Protein AF-A0A6M0Q9K0-F1 (afdb_monomer_lite)

Structure (mmCIF, N/CA/C/O backbone):
data_AF-A0A6M0Q9K0-F1
#
_entry.id   AF-A0A6M0Q9K0-F1
#
loop_
_atom_site.group_PDB
_atom_site.id
_atom_site.type_symbol
_atom_site.label_atom_id
_atom_site.label_alt_id
_atom_site.label_comp_id
_atom_site.label_asym_id
_atom_site.label_entity_id
_atom_site.label_seq_id
_atom_site.pdbx_PDB_ins_code
_atom_site.Cartn_x
_atom_site.Cartn_y
_atom_site.Cartn_z
_atom_site.occupancy
_atom_site.B_iso_or_equiv
_atom_site.auth_seq_id
_atom_site.auth_comp_id
_atom_site.auth_asym_id
_atom_site.auth_atom_id
_atom_site.pdbx_PDB_model_num
ATOM 1 N N . MET A 1 1 ? -16.269 16.062 6.325 1.00 72.06 1 MET A N 1
ATOM 2 C CA . MET A 1 1 ? -16.075 14.602 6.522 1.00 72.06 1 MET A CA 1
ATOM 3 C C . MET A 1 1 ? -16.472 13.773 5.300 1.00 72.06 1 MET A C 1
ATOM 5 O O . MET A 1 1 ? -15.623 13.043 4.817 1.00 72.06 1 MET A O 1
ATOM 9 N N . LYS A 1 2 ? -17.688 13.904 4.735 1.00 77.25 2 LYS A N 1
ATOM 10 C CA . LYS A 1 2 ? -18.118 13.098 3.566 1.00 77.25 2 LYS A CA 1
ATOM 11 C C . LYS A 1 2 ? -17.154 13.160 2.369 1.00 77.25 2 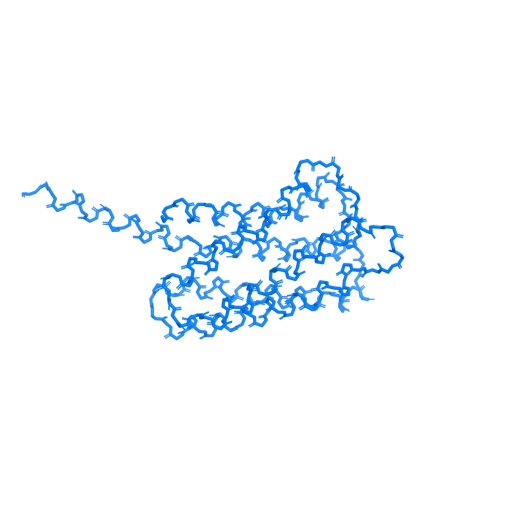LYS A C 1
ATOM 13 O O . LYS A 1 2 ? -16.818 12.122 1.814 1.00 77.25 2 LYS A O 1
ATOM 18 N N . THR A 1 3 ? -16.686 14.358 2.022 1.00 80.75 3 THR A N 1
ATOM 19 C CA . THR A 1 3 ? -15.720 14.585 0.935 1.00 80.75 3 THR A CA 1
ATOM 20 C C . THR A 1 3 ? -14.394 13.866 1.175 1.00 80.75 3 THR A C 1
ATOM 22 O O . THR A 1 3 ? -13.859 13.278 0.248 1.00 80.75 3 THR A O 1
ATOM 25 N N . LEU A 1 4 ? -13.904 13.828 2.420 1.00 78.56 4 LEU A N 1
ATOM 26 C CA . LEU A 1 4 ? -12.648 13.151 2.763 1.00 78.56 4 LEU A CA 1
ATOM 27 C C . LEU A 1 4 ? -12.736 11.636 2.562 1.00 78.56 4 LEU A C 1
ATOM 29 O O . LEU A 1 4 ? -11.783 11.046 2.073 1.00 78.56 4 LEU A O 1
ATOM 33 N N . TYR A 1 5 ? -13.877 11.009 2.869 1.00 81.44 5 TYR A N 1
ATOM 34 C CA . TYR A 1 5 ? -14.048 9.578 2.602 1.00 81.44 5 TYR A CA 1
ATOM 35 C C . TYR A 1 5 ? -14.023 9.259 1.101 1.00 81.44 5 TYR A C 1
ATOM 37 O O . TYR A 1 5 ? -13.417 8.276 0.697 1.00 81.44 5 TYR A O 1
ATOM 45 N N . TRP A 1 6 ? -14.668 10.088 0.272 1.00 83.12 6 TRP A N 1
ATOM 46 C CA . TRP A 1 6 ? -14.667 9.898 -1.183 1.00 83.12 6 TRP A CA 1
ATOM 47 C C . TRP A 1 6 ? -13.300 10.160 -1.801 1.00 83.12 6 TRP A C 1
ATOM 49 O O . TRP A 1 6 ? -12.869 9.389 -2.649 1.00 83.12 6 TRP A O 1
ATOM 59 N N . LEU A 1 7 ? -12.608 11.207 -1.345 1.00 81.31 7 LEU A N 1
ATOM 60 C CA . LEU A 1 7 ? -11.235 11.483 -1.757 1.00 81.31 7 LEU A CA 1
ATOM 61 C C . LEU A 1 7 ? -10.312 10.322 -1.382 1.00 81.31 7 LEU A C 1
ATOM 63 O O . LEU A 1 7 ? -9.558 9.865 -2.227 1.00 81.31 7 LEU A O 1
ATOM 67 N N . SER A 1 8 ? -10.434 9.796 -0.162 1.00 79.56 8 SER A N 1
ATOM 68 C CA . SER A 1 8 ? -9.692 8.623 0.308 1.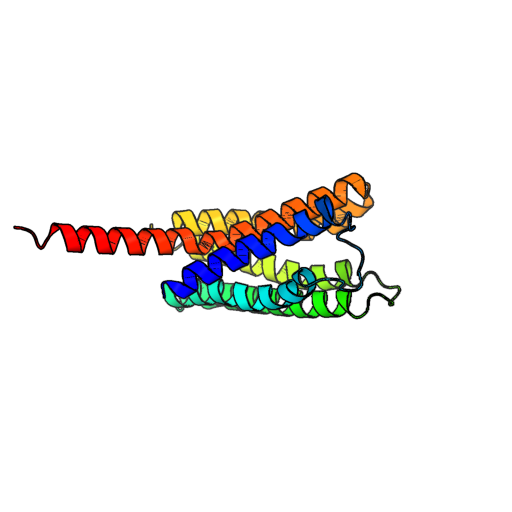00 79.56 8 SER A CA 1
ATOM 69 C C . SER A 1 8 ? -9.955 7.376 -0.544 1.00 79.56 8 SER A C 1
ATOM 71 O O . SER A 1 8 ? -9.008 6.674 -0.896 1.00 79.56 8 SER A O 1
ATOM 73 N N . LEU A 1 9 ? -11.216 7.114 -0.905 1.00 85.19 9 LEU A N 1
ATOM 74 C CA . LEU A 1 9 ? -11.575 5.989 -1.766 1.00 85.19 9 LEU A CA 1
ATOM 75 C C . LEU A 1 9 ? -10.969 6.145 -3.164 1.00 85.19 9 LEU A C 1
ATOM 77 O O . LEU A 1 9 ? -10.241 5.262 -3.606 1.00 85.19 9 LEU A O 1
ATOM 81 N N . LEU A 1 10 ? -11.237 7.277 -3.824 1.00 83.12 10 LEU A N 1
ATOM 82 C CA . LEU A 1 10 ? -10.756 7.564 -5.179 1.00 83.12 10 LEU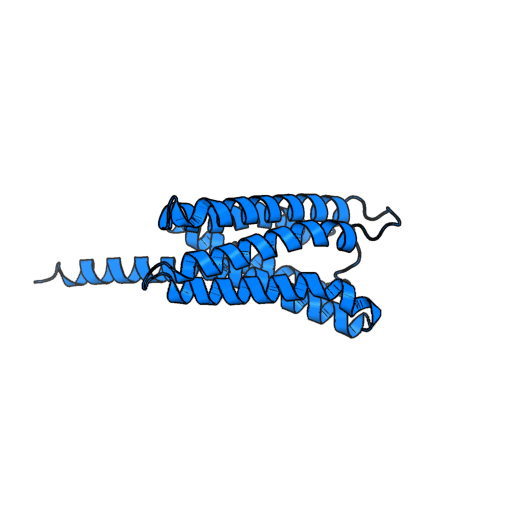 A CA 1
ATOM 83 C C . LEU A 1 10 ? -9.234 7.527 -5.253 1.00 83.12 10 LEU A C 1
ATOM 85 O O . LEU A 1 10 ? -8.673 6.997 -6.205 1.00 83.12 10 LEU A O 1
ATOM 89 N N . ALA A 1 11 ? -8.569 8.048 -4.227 1.00 77.50 11 ALA A N 1
ATOM 90 C CA . ALA A 1 11 ? -7.126 8.013 -4.119 1.00 77.50 11 ALA A CA 1
ATOM 91 C C . ALA A 1 11 ? -6.572 6.595 -4.105 1.00 77.50 11 ALA A C 1
ATOM 93 O O . ALA A 1 11 ? -5.706 6.278 -4.913 1.00 77.50 11 ALA A O 1
ATOM 94 N N . GLY A 1 12 ? -7.093 5.737 -3.223 1.00 78.56 12 GLY A N 1
ATOM 95 C CA . GLY A 1 12 ? -6.627 4.358 -3.128 1.00 78.56 12 GLY A CA 1
ATOM 96 C C . GLY A 1 12 ? -6.919 3.556 -4.394 1.00 78.56 12 GLY A C 1
ATOM 97 O O . GLY A 1 12 ? -6.066 2.796 -4.841 1.00 78.56 12 GLY A O 1
ATOM 98 N N . THR A 1 13 ? -8.082 3.760 -5.023 1.00 82.06 13 THR A N 1
ATOM 99 C CA . THR A 1 13 ? -8.423 3.056 -6.269 1.00 82.06 13 THR A CA 1
ATOM 100 C C . THR A 1 13 ? -7.573 3.520 -7.444 1.00 82.06 13 THR A C 1
ATOM 102 O O . THR A 1 13 ? -7.088 2.688 -8.202 1.00 82.06 13 THR A O 1
ATOM 105 N N . LEU A 1 14 ? -7.369 4.832 -7.597 1.00 80.62 14 LEU A N 1
ATOM 106 C CA . LEU A 1 14 ? -6.558 5.380 -8.684 1.00 80.62 14 LEU A CA 1
ATOM 107 C C . LEU A 1 14 ? -5.086 4.989 -8.509 1.00 80.62 14 LEU A C 1
ATOM 109 O O . LEU A 1 14 ? -4.475 4.512 -9.464 1.00 80.62 14 LEU A O 1
ATOM 113 N N . TRP A 1 15 ? -4.556 5.080 -7.285 1.00 78.38 15 TRP A N 1
ATOM 114 C CA . TRP A 1 15 ? -3.195 4.641 -6.982 1.00 78.38 15 TRP A CA 1
ATOM 115 C C . TRP A 1 15 ? -3.022 3.137 -7.216 1.00 78.38 15 TRP A C 1
ATOM 117 O O . TRP A 1 15 ? -2.099 2.724 -7.908 1.00 78.38 15 TRP A O 1
ATOM 127 N N . GLY A 1 16 ? -3.961 2.313 -6.738 1.00 79.19 16 GLY A N 1
ATOM 128 C CA . GLY A 1 16 ? -3.938 0.869 -6.975 1.00 79.19 16 GLY A CA 1
ATOM 129 C C . GLY A 1 16 ? -4.082 0.495 -8.455 1.00 79.19 16 GLY A C 1
ATOM 130 O O . GLY A 1 16 ? -3.561 -0.529 -8.882 1.00 79.19 16 GLY A O 1
ATOM 131 N N . SER A 1 17 ? -4.754 1.310 -9.267 1.00 82.75 17 SER A N 1
ATOM 132 C CA . SER A 1 17 ? -4.925 1.036 -10.700 1.00 82.75 17 SER A CA 1
ATOM 133 C C . SER A 1 17 ? -3.712 1.398 -11.564 1.00 82.75 17 SER A C 1
ATOM 135 O O . SER A 1 17 ? -3.575 0.853 -12.658 1.00 82.75 17 SER A O 1
ATOM 137 N N . LYS A 1 18 ? -2.823 2.280 -11.092 1.00 78.69 18 LYS A N 1
ATOM 138 C CA . LYS A 1 18 ? -1.682 2.776 -11.877 1.00 78.69 18 LYS A CA 1
ATOM 139 C C . LYS A 1 18 ? -0.680 1.672 -12.256 1.00 78.69 18 LYS A C 1
ATOM 141 O O . LYS A 1 18 ? -0.429 1.545 -13.452 1.00 78.69 18 LYS A O 1
ATOM 146 N N . PRO A 1 19 ? -0.239 0.782 -11.343 1.00 78.44 19 PRO A N 1
ATOM 147 C CA . PRO A 1 19 ? 0.639 -0.333 -11.706 1.00 78.44 19 PRO A CA 1
ATOM 148 C C . PRO A 1 19 ? 0.052 -1.245 -12.795 1.00 78.44 19 PRO A C 1
ATOM 150 O O . PRO A 1 19 ? 0.766 -1.695 -13.687 1.00 78.44 19 PRO A O 1
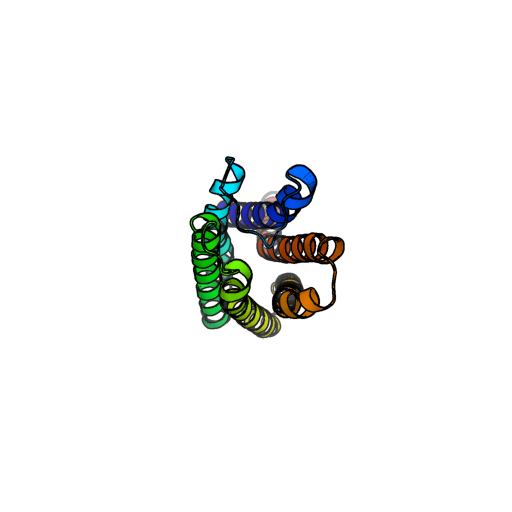ATOM 153 N N . LEU A 1 20 ? -1.266 -1.486 -12.765 1.00 82.19 20 LEU A N 1
ATOM 154 C CA . LEU A 1 20 ? -1.951 -2.247 -13.815 1.00 82.19 20 LEU A CA 1
ATOM 155 C C . LEU A 1 20 ? -2.006 -1.486 -15.137 1.00 82.19 20 LEU A C 1
ATOM 157 O O . LEU A 1 20 ? -1.859 -2.099 -16.188 1.00 82.19 20 LEU A O 1
ATOM 161 N N . TYR A 1 21 ? -2.230 -0.174 -15.102 1.00 81.81 21 TYR A N 1
ATOM 162 C CA . TYR A 1 21 ? -2.241 0.661 -16.299 1.00 81.81 21 TYR A CA 1
ATOM 163 C C . TYR A 1 21 ? -0.858 0.719 -16.961 1.00 81.81 21 TYR A C 1
ATOM 165 O O . TYR A 1 21 ? -0.751 0.511 -18.171 1.00 81.81 21 TYR A O 1
ATOM 173 N N . ASP A 1 22 ? 0.201 0.935 -16.179 1.00 76.00 22 ASP A N 1
ATOM 174 C CA . ASP A 1 22 ? 1.575 0.948 -16.686 1.00 76.00 22 ASP A CA 1
ATOM 175 C C . ASP A 1 22 ? 1.945 -0.382 -17.332 1.00 76.00 22 ASP A C 1
ATOM 177 O O . ASP A 1 22 ? 2.483 -0.405 -18.439 1.00 76.00 22 ASP A O 1
ATOM 181 N N . TRP A 1 23 ? 1.594 -1.489 -16.681 1.00 81.62 23 TRP A N 1
ATOM 182 C CA . TRP A 1 23 ? 1.884 -2.816 -17.198 1.00 81.62 23 TRP A CA 1
ATOM 183 C C . TRP A 1 23 ? 1.026 -3.182 -18.420 1.00 81.62 23 TRP A C 1
ATOM 185 O O . TRP A 1 23 ? 1.564 -3.531 -19.469 1.00 81.62 23 TRP A O 1
ATOM 195 N N . LEU A 1 24 ? -0.306 -3.107 -18.322 1.00 86.12 24 LEU A N 1
ATOM 196 C CA . LEU A 1 24 ? -1.213 -3.618 -19.360 1.00 86.12 24 LEU A CA 1
ATOM 197 C C . LEU A 1 24 ? -1.336 -2.687 -20.567 1.00 86.12 24 LEU A C 1
ATOM 199 O O . LEU A 1 24 ? -1.463 -3.164 -21.695 1.00 86.12 24 LEU A O 1
ATOM 203 N N . ILE A 1 25 ? -1.346 -1.372 -20.337 1.00 84.62 25 ILE A N 1
ATOM 204 C CA . ILE A 1 25 ? -1.612 -0.379 -21.386 1.00 84.62 25 ILE A CA 1
ATOM 205 C C . ILE A 1 25 ? -0.309 0.191 -21.929 1.00 84.62 25 ILE A C 1
ATOM 207 O O . ILE A 1 25 ? -0.120 0.228 -23.144 1.00 84.62 25 ILE A O 1
ATOM 211 N N . LEU A 1 26 ? 0.599 0.610 -21.045 1.00 79.75 26 LEU A N 1
ATOM 212 C CA . LEU A 1 26 ? 1.863 1.223 -21.459 1.00 79.75 26 LEU A CA 1
ATOM 213 C C . LEU A 1 26 ? 2.988 0.208 -21.694 1.00 79.75 26 LEU A C 1
ATOM 215 O O . LEU A 1 26 ? 4.028 0.594 -22.223 1.00 79.75 26 LEU A O 1
ATOM 219 N N . LYS A 1 27 ? 2.778 -1.073 -21.349 1.00 80.56 27 LYS A N 1
ATOM 220 C CA . LYS A 1 27 ? 3.778 -2.153 -21.452 1.00 80.56 27 LYS A CA 1
ATOM 221 C C . LYS A 1 27 ? 5.099 -1.805 -20.756 1.00 80.56 27 LYS A C 1
ATOM 223 O O . LYS A 1 27 ? 6.166 -2.206 -21.214 1.00 80.56 27 LYS A O 1
ATOM 228 N N . ARG A 1 28 ? 5.021 -1.029 -19.673 1.00 73.75 28 ARG A N 1
ATOM 229 C CA . ARG A 1 28 ? 6.174 -0.630 -18.866 1.00 73.75 28 ARG A CA 1
ATOM 230 C C . ARG A 1 28 ? 6.539 -1.746 -17.898 1.00 73.75 28 ARG A C 1
ATOM 232 O O . ARG A 1 28 ? 5.672 -2.403 -17.319 1.00 73.75 28 ARG A O 1
ATOM 239 N N . GLU A 1 29 ? 7.835 -1.913 -17.706 1.00 68.50 29 GLU A N 1
ATOM 240 C CA . GLU A 1 29 ? 8.386 -2.729 -16.635 1.00 68.50 29 GLU A CA 1
ATOM 241 C C . GLU A 1 29 ? 8.381 -1.908 -15.340 1.00 68.50 29 GLU A C 1
ATOM 243 O O . GLU A 1 29 ? 8.792 -0.750 -15.326 1.00 68.50 29 GLU A O 1
ATOM 248 N N . ILE A 1 30 ? 7.869 -2.483 -14.249 1.00 61.97 30 ILE A N 1
ATOM 249 C CA . ILE A 1 30 ? 7.595 -1.738 -13.000 1.00 61.97 30 ILE A CA 1
ATOM 250 C C . ILE A 1 30 ? 8.879 -1.440 -12.206 1.00 61.97 30 ILE A C 1
ATOM 252 O O . ILE A 1 30 ? 8.875 -0.621 -11.294 1.00 61.97 30 ILE A O 1
ATOM 256 N N . HIS A 1 31 ? 9.986 -2.093 -12.551 1.00 56.69 31 HIS A N 1
ATOM 257 C CA . HIS A 1 31 ? 11.257 -1.996 -11.840 1.00 56.69 31 HIS A CA 1
ATOM 258 C C . HIS A 1 31 ? 12.282 -1.070 -12.523 1.00 56.69 31 HIS A C 1
ATOM 260 O O . HIS A 1 31 ? 13.423 -0.979 -12.065 1.00 56.69 31 HIS A O 1
ATOM 266 N N . ILE A 1 32 ? 11.900 -0.398 -13.616 1.00 60.88 32 ILE A N 1
ATOM 267 C CA . ILE A 1 32 ? 12.780 0.497 -14.373 1.00 60.88 32 ILE A CA 1
ATOM 268 C C . ILE A 1 32 ? 12.252 1.926 -14.277 1.00 60.88 32 ILE A C 1
ATOM 270 O O . ILE A 1 32 ? 11.114 2.213 -14.654 1.00 60.88 32 ILE A O 1
ATOM 274 N N . GLY A 1 33 ? 13.108 2.839 -13.813 1.00 59.47 33 GLY A N 1
ATOM 275 C CA . GLY A 1 33 ? 12.819 4.269 -13.829 1.00 59.47 33 GLY A CA 1
ATOM 276 C C . GLY A 1 33 ? 12.547 4.743 -15.257 1.00 59.47 33 GLY A C 1
ATOM 277 O O . GLY A 1 33 ? 13.326 4.483 -16.174 1.00 59.47 33 GLY A O 1
ATOM 278 N N . TYR A 1 34 ? 11.439 5.449 -15.456 1.00 62.66 34 TYR A N 1
ATOM 279 C CA . TYR A 1 34 ? 11.022 5.930 -16.768 1.00 62.66 34 TYR A CA 1
ATOM 280 C C . TYR A 1 34 ? 10.816 7.443 -16.749 1.00 62.66 34 TYR A C 1
ATOM 282 O O . TYR A 1 34 ? 10.503 8.040 -15.721 1.00 62.66 34 TYR A O 1
ATOM 290 N N . GLN A 1 35 ? 10.981 8.078 -17.909 1.00 64.25 35 GLN A N 1
ATOM 291 C CA . GLN A 1 35 ? 10.713 9.504 -18.033 1.00 64.25 35 GLN A CA 1
ATOM 292 C C . GLN A 1 35 ? 9.192 9.729 -18.092 1.00 64.25 35 GLN A C 1
ATOM 294 O O . GLN A 1 35 ? 8.532 9.135 -18.952 1.00 64.25 35 GLN A O 1
ATOM 299 N N . PRO A 1 36 ? 8.615 10.554 -17.199 1.00 67.25 36 PRO A N 1
ATOM 300 C CA . PRO A 1 36 ? 7.175 10.768 -17.153 1.00 67.25 36 PRO A CA 1
ATOM 301 C C . PRO A 1 36 ? 6.709 11.372 -18.479 1.00 67.25 36 PRO A C 1
ATOM 303 O O . PRO A 1 36 ? 7.272 12.357 -18.956 1.00 67.25 36 PRO A O 1
ATOM 306 N N . SER A 1 37 ? 5.702 10.757 -19.097 1.00 64.50 37 SER A N 1
ATOM 307 C CA . SER A 1 37 ? 5.296 11.066 -20.475 1.00 64.50 37 SER A CA 1
ATOM 308 C C . SER A 1 37 ? 3.820 11.438 -20.604 1.00 64.50 37 SER A C 1
ATOM 310 O O . SER A 1 37 ? 3.352 11.714 -21.707 1.00 64.50 37 SER A O 1
ATOM 312 N N . GLY A 1 38 ? 3.064 11.444 -19.501 1.00 67.88 38 GLY A N 1
ATOM 313 C CA . GLY A 1 38 ? 1.640 11.761 -19.528 1.00 67.88 38 GLY A CA 1
ATOM 314 C C . GLY A 1 38 ? 1.067 12.259 -18.205 1.00 67.88 38 GLY A C 1
ATOM 315 O O . GLY A 1 38 ? 1.672 12.154 -17.142 1.00 67.88 38 GLY A O 1
ATOM 316 N N . PHE A 1 39 ? -0.164 12.771 -18.275 1.00 67.06 39 PHE A N 1
ATOM 317 C CA . PHE A 1 39 ? -0.917 13.302 -17.132 1.00 67.06 39 PHE A CA 1
ATOM 318 C C . PHE A 1 39 ? -1.001 12.323 -15.946 1.00 67.06 39 PHE A C 1
ATOM 320 O O . PHE A 1 39 ? -0.865 12.735 -14.796 1.00 67.06 39 PHE A O 1
ATOM 327 N N . PHE A 1 40 ? -1.154 11.022 -16.217 1.00 64.69 40 PHE A N 1
ATOM 328 C CA . PHE A 1 40 ? -1.221 9.981 -15.184 1.00 64.69 40 PHE A CA 1
ATOM 329 C C . PHE A 1 40 ? 0.083 9.795 -14.398 1.00 64.69 40 PHE A C 1
ATOM 331 O O . PHE A 1 40 ? 0.015 9.423 -13.230 1.00 64.69 40 PHE A O 1
ATOM 338 N N . ASP A 1 41 ? 1.238 10.109 -14.989 1.00 65.00 41 ASP A N 1
ATOM 339 C CA . ASP A 1 41 ? 2.527 10.073 -14.287 1.00 65.00 41 ASP A CA 1
ATOM 340 C C . ASP A 1 41 ? 2.645 11.247 -13.296 1.00 65.00 41 ASP A C 1
ATOM 342 O O . ASP A 1 41 ? 3.264 11.125 -12.247 1.00 65.00 41 ASP A O 1
ATOM 346 N N . HIS A 1 42 ? 1.984 12.380 -13.569 1.00 63.34 42 HIS A N 1
ATOM 347 C CA . HIS A 1 42 ? 1.959 13.529 -12.655 1.00 63.34 42 HIS A CA 1
ATOM 348 C C . HIS A 1 42 ? 0.945 13.382 -11.518 1.00 63.34 42 HIS A C 1
ATOM 350 O O . HIS A 1 42 ? 1.191 13.840 -10.401 1.00 63.34 42 HIS A O 1
ATOM 356 N N . ILE A 1 43 ? -0.187 12.721 -11.780 1.00 60.69 43 ILE A N 1
ATOM 357 C CA . ILE A 1 43 ? -1.155 12.360 -10.733 1.00 60.69 43 ILE A CA 1
ATOM 358 C C . ILE A 1 43 ? -0.506 11.420 -9.710 1.00 60.69 43 ILE A C 1
ATOM 360 O O . ILE A 1 43 ? -0.884 11.441 -8.537 1.00 60.69 43 ILE A O 1
ATOM 364 N N . GLU A 1 44 ? 0.511 10.658 -10.121 1.00 61.44 44 GLU A N 1
ATOM 365 C CA . GLU A 1 44 ? 1.193 9.706 -9.254 1.00 61.44 44 GLU A CA 1
ATOM 366 C C . GLU A 1 44 ? 1.814 10.352 -8.003 1.00 61.44 44 GLU A C 1
ATOM 368 O O . GLU A 1 44 ? 1.762 9.794 -6.907 1.00 61.44 44 GLU A O 1
ATOM 373 N N . PHE A 1 45 ? 2.254 11.607 -8.128 1.00 61.19 45 PHE A N 1
ATOM 374 C CA . PHE A 1 45 ? 2.806 12.412 -7.032 1.00 61.19 45 PHE A CA 1
ATOM 375 C C . PHE A 1 45 ? 1.755 12.968 -6.067 1.00 61.19 45 PHE A C 1
ATOM 377 O O . PHE A 1 45 ? 2.081 13.350 -4.943 1.00 61.19 45 PHE A O 1
ATOM 384 N N . ILE A 1 46 ? 0.487 13.019 -6.478 1.00 64.00 46 ILE A N 1
ATOM 385 C CA . ILE A 1 46 ? -0.622 13.473 -5.629 1.00 64.00 46 ILE A CA 1
ATOM 386 C C . ILE A 1 46 ? -1.079 12.331 -4.705 1.00 64.00 46 ILE A C 1
ATOM 388 O O . ILE A 1 46 ? -1.627 12.580 -3.627 1.00 64.00 46 ILE A O 1
ATOM 392 N N . PHE A 1 47 ? -0.820 11.070 -5.068 1.00 65.56 47 PHE A N 1
ATOM 393 C CA . PHE A 1 47 ? -1.305 9.913 -4.312 1.00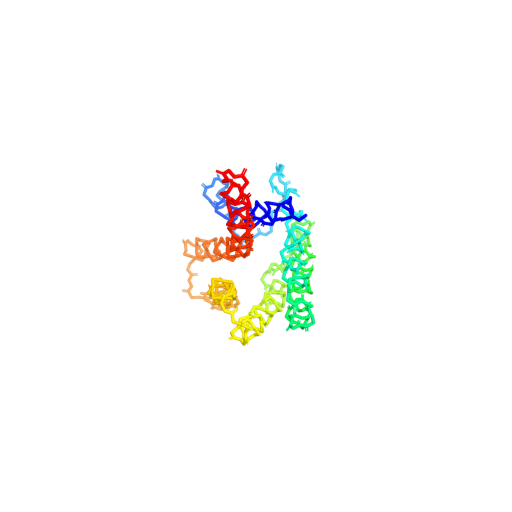 65.56 47 PHE A CA 1
ATOM 394 C C . PHE A 1 47 ? -0.835 9.832 -2.865 1.00 65.56 47 PHE A C 1
ATOM 396 O O . PHE A 1 47 ? -1.683 9.565 -2.016 1.00 65.56 47 PHE A O 1
ATOM 403 N N . PRO A 1 48 ? 0.426 10.118 -2.512 1.00 64.00 48 PRO A N 1
ATOM 404 C CA . PRO A 1 48 ? 0.835 10.101 -1.115 1.00 64.00 48 PRO A CA 1
ATOM 405 C C . PRO A 1 48 ? 0.091 11.131 -0.269 1.00 64.00 48 PRO A C 1
ATOM 407 O O . PRO A 1 48 ? -0.355 10.816 0.833 1.00 64.00 48 PRO A O 1
ATOM 410 N N . VAL A 1 49 ? -0.137 12.329 -0.819 1.00 65.31 49 VAL A N 1
ATOM 411 C CA . VAL A 1 49 ? -0.939 13.385 -0.183 1.00 65.31 49 VAL A CA 1
ATOM 412 C C . VAL A 1 49 ? -2.376 12.913 0.019 1.00 65.31 49 VAL A C 1
ATOM 414 O O . VAL A 1 49 ? -2.979 13.151 1.067 1.00 65.31 49 VAL A O 1
ATOM 417 N N . LEU A 1 50 ? -2.926 12.183 -0.947 1.00 69.38 50 LEU A N 1
ATOM 418 C CA . LEU A 1 50 ? -4.257 11.617 -0.810 1.00 69.38 50 LEU A CA 1
ATOM 419 C C . LEU A 1 50 ? -4.303 10.434 0.169 1.00 69.38 50 LEU A C 1
ATOM 421 O O . LEU A 1 50 ? -5.294 10.278 0.883 1.00 69.38 50 LEU A O 1
ATOM 425 N N . CYS A 1 51 ? -3.236 9.647 0.289 1.00 75.62 51 CYS A N 1
ATOM 426 C CA . CYS A 1 51 ? -3.113 8.599 1.295 1.00 75.62 51 CYS A CA 1
ATOM 427 C C . CYS A 1 51 ? -3.062 9.181 2.725 1.00 75.62 51 CYS A C 1
ATOM 429 O O . CYS A 1 51 ? -3.624 8.604 3.661 1.00 75.62 51 CYS A O 1
ATOM 431 N N . LEU A 1 52 ? -2.525 10.391 2.916 1.00 81.75 52 LEU A N 1
ATOM 432 C CA . LEU A 1 52 ? -2.614 11.084 4.211 1.00 81.75 52 LEU A CA 1
ATOM 433 C C . LEU A 1 52 ? -4.064 11.332 4.652 1.00 81.75 52 LEU A C 1
ATOM 435 O O . LEU A 1 52 ? -4.342 11.340 5.851 1.00 81.75 52 LEU A O 1
ATOM 439 N N . SER A 1 53 ? -5.014 11.469 3.718 1.00 79.50 53 SER A N 1
ATOM 440 C CA . SER A 1 53 ? -6.432 11.644 4.064 1.00 79.50 53 SER A CA 1
ATOM 441 C C . SER A 1 53 ? -7.024 10.419 4.775 1.00 79.50 53 SER A C 1
ATOM 443 O O . SER A 1 53 ? -7.831 10.576 5.693 1.00 79.50 53 SER A O 1
ATOM 445 N N . VAL A 1 54 ? -6.578 9.207 4.420 1.00 82.44 54 VAL A N 1
ATOM 446 C CA . VAL A 1 54 ? -6.991 7.941 5.055 1.00 82.44 54 VAL A CA 1
ATOM 447 C C . VAL A 1 54 ? -6.424 7.858 6.469 1.00 82.44 54 VAL A C 1
ATOM 449 O O . VAL A 1 54 ? -7.130 7.509 7.415 1.00 82.44 54 VAL A O 1
ATOM 452 N N . LEU A 1 55 ? -5.155 8.234 6.635 1.00 87.50 55 LEU A N 1
ATOM 453 C CA . LEU A 1 55 ? -4.501 8.256 7.942 1.00 87.50 55 LEU A CA 1
ATOM 454 C C . LEU A 1 55 ? -5.127 9.303 8.867 1.00 87.50 55 LEU A C 1
ATOM 456 O O . LEU A 1 55 ? -5.394 9.018 10.034 1.00 87.50 55 LEU A O 1
ATOM 460 N N . TYR A 1 56 ? -5.449 10.483 8.334 1.00 86.06 56 TYR A N 1
ATOM 461 C CA . TYR A 1 56 ? -6.205 11.509 9.048 1.00 86.06 56 TYR A CA 1
ATOM 462 C C . TYR A 1 56 ? -7.590 11.001 9.470 1.00 86.06 56 TYR A C 1
ATOM 464 O O . TYR A 1 56 ? -8.051 11.268 10.583 1.00 86.06 56 TYR A O 1
ATOM 472 N N . LEU A 1 57 ? -8.256 10.225 8.615 1.00 84.62 57 LEU A N 1
ATOM 473 C CA . LEU A 1 57 ? -9.543 9.612 8.923 1.00 84.62 57 LEU A CA 1
ATOM 474 C C . LEU A 1 57 ? -9.460 8.650 10.112 1.00 84.62 57 LEU A C 1
ATOM 476 O O . LEU A 1 57 ? -10.267 8.716 11.043 1.00 84.62 57 LEU A O 1
ATOM 480 N N . LEU A 1 58 ? -8.467 7.762 10.084 1.00 84.81 58 LEU A N 1
ATOM 481 C CA . LEU A 1 58 ? -8.209 6.806 11.154 1.00 84.81 58 LEU A CA 1
ATOM 482 C C . LEU A 1 58 ? -7.850 7.535 12.451 1.00 84.81 58 LEU A C 1
ATOM 484 O O . LEU A 1 58 ? -8.404 7.221 13.505 1.00 84.81 58 LEU A O 1
ATOM 488 N N . GLY A 1 59 ? -6.993 8.553 12.365 1.00 85.81 59 GLY A N 1
ATOM 489 C CA . GLY A 1 59 ? -6.549 9.347 13.510 1.00 85.81 59 GLY A CA 1
ATOM 490 C C . GLY A 1 59 ? -7.662 10.179 14.131 1.00 85.81 59 GLY A C 1
ATOM 491 O O . GLY A 1 59 ? -7.791 10.223 15.348 1.00 85.81 59 GLY A O 1
ATOM 492 N N . SER A 1 60 ? -8.527 10.789 13.324 1.00 85.12 60 SER A N 1
ATOM 493 C CA . SER A 1 60 ? -9.687 11.531 13.834 1.00 85.12 60 SER A CA 1
ATOM 494 C C . SER A 1 60 ? -10.733 10.608 14.465 1.00 85.12 60 SER A C 1
ATOM 496 O O . SER A 1 60 ? -11.348 10.976 15.467 1.00 85.12 60 SER A O 1
ATOM 498 N N . THR A 1 61 ? -10.903 9.393 13.932 1.00 82.94 61 THR A N 1
ATOM 499 C CA . THR A 1 61 ? -11.916 8.446 14.422 1.00 82.94 61 THR A CA 1
ATOM 500 C C . THR A 1 61 ? -11.483 7.721 15.696 1.00 82.94 61 THR A C 1
ATOM 502 O O . THR A 1 61 ? -12.262 7.629 16.643 1.00 82.94 61 THR A O 1
ATOM 505 N N . PHE A 1 62 ? -10.245 7.229 15.745 1.00 82.31 62 PHE A N 1
ATOM 506 C CA . PHE A 1 62 ? -9.729 6.431 16.865 1.00 82.31 62 PHE A CA 1
ATOM 507 C C . PHE A 1 62 ? -8.782 7.219 17.787 1.00 82.31 62 PHE A C 1
ATOM 509 O O . PHE A 1 62 ? -8.276 6.694 18.782 1.00 82.31 62 PHE A O 1
ATOM 516 N N . LYS A 1 63 ? -8.587 8.516 17.510 1.00 80.62 63 LYS A N 1
ATOM 517 C CA . LYS A 1 63 ? -7.815 9.462 18.329 1.00 80.62 63 LYS A CA 1
ATOM 518 C C . LYS A 1 63 ? -6.437 8.885 18.689 1.00 80.62 63 LYS A C 1
ATOM 520 O O . LYS A 1 63 ? -5.738 8.333 17.843 1.00 80.62 63 LYS A O 1
ATOM 525 N N . LYS A 1 64 ? -6.055 8.985 19.967 1.00 82.12 64 LYS A N 1
ATOM 526 C CA . LYS A 1 64 ? -4.742 8.583 20.488 1.00 82.12 64 LYS A CA 1
ATOM 527 C C . LYS A 1 64 ? -4.453 7.078 20.387 1.00 82.12 64 LYS A C 1
ATOM 529 O O . LYS A 1 64 ? -3.318 6.675 20.605 1.00 82.12 64 LYS A O 1
ATOM 534 N N . GLN A 1 65 ? -5.450 6.247 20.076 1.00 86.19 65 GLN A N 1
ATOM 535 C CA . GLN A 1 65 ? -5.293 4.788 20.046 1.00 86.19 65 GLN A CA 1
ATOM 536 C C . GLN A 1 65 ? -4.465 4.314 18.847 1.00 86.19 65 GLN A C 1
ATOM 538 O O . GLN A 1 65 ? -3.820 3.274 18.943 1.00 86.19 65 GLN A O 1
ATOM 543 N N . LEU A 1 66 ? -4.463 5.079 17.745 1.00 87.94 66 LEU A N 1
ATOM 544 C CA . LEU A 1 66 ? -3.767 4.725 16.503 1.00 87.94 66 LEU A CA 1
ATOM 545 C C . LEU A 1 66 ? -2.546 5.601 16.192 1.00 87.94 66 LEU A C 1
ATOM 547 O O . LEU A 1 66 ? -1.951 5.445 15.127 1.00 87.94 66 LEU A O 1
ATOM 551 N N . THR A 1 67 ? -2.155 6.513 17.094 1.00 88.94 67 THR A N 1
ATOM 552 C CA . THR A 1 67 ? -1.112 7.522 16.822 1.00 88.94 67 THR A CA 1
ATOM 553 C C . THR A 1 67 ? 0.179 6.893 16.316 1.00 88.94 67 THR A C 1
ATOM 555 O O . THR A 1 67 ? 0.688 7.308 15.286 1.00 88.94 67 THR A O 1
ATOM 558 N N . PHE A 1 68 ? 0.675 5.856 16.995 1.00 90.56 68 PHE A N 1
ATOM 559 C CA . PHE A 1 68 ? 1.934 5.208 16.628 1.00 90.56 68 PHE A CA 1
ATOM 560 C C . PHE A 1 68 ? 1.899 4.618 15.210 1.00 90.56 68 PHE A C 1
ATOM 562 O O . PHE A 1 68 ? 2.772 4.916 14.397 1.00 90.56 68 PHE A O 1
ATOM 569 N N . SER A 1 69 ? 0.854 3.852 14.880 1.00 91.12 69 SER A N 1
ATOM 570 C CA . SER A 1 69 ? 0.703 3.256 13.547 1.00 91.12 69 SER A CA 1
ATOM 571 C C . SER A 1 69 ? 0.565 4.323 12.469 1.00 91.12 69 SER A C 1
ATOM 573 O O . SER A 1 69 ? 1.196 4.230 11.423 1.00 91.12 69 SER A O 1
ATOM 575 N N . ILE A 1 70 ? -0.218 5.370 12.739 1.00 91.94 70 ILE A N 1
ATOM 576 C CA . ILE A 1 70 ? -0.412 6.487 11.813 1.00 91.94 70 ILE A CA 1
ATOM 577 C C . ILE A 1 70 ? 0.898 7.234 11.570 1.00 91.94 70 ILE A C 1
ATOM 579 O O . ILE A 1 70 ? 1.195 7.554 10.422 1.00 91.94 70 ILE A O 1
ATOM 583 N N . THR A 1 71 ? 1.695 7.488 12.609 1.00 92.50 71 THR A N 1
ATOM 584 C CA . THR A 1 71 ? 2.997 8.153 12.475 1.00 92.50 71 THR A CA 1
ATOM 585 C C . THR A 1 71 ? 3.939 7.334 11.599 1.00 92.50 71 THR A C 1
ATOM 587 O O . THR A 1 71 ? 4.505 7.877 10.655 1.00 92.50 71 THR A O 1
ATOM 590 N N . ILE A 1 72 ? 4.057 6.028 11.852 1.00 92.25 72 ILE A N 1
ATOM 591 C CA . ILE A 1 72 ? 4.915 5.143 11.053 1.00 92.25 72 ILE A CA 1
ATOM 592 C C . ILE A 1 72 ? 4.437 5.069 9.600 1.00 92.25 72 ILE A C 1
ATOM 594 O O . ILE A 1 72 ? 5.247 5.216 8.688 1.00 92.25 72 ILE A O 1
ATOM 598 N N . LEU A 1 73 ? 3.131 4.899 9.371 1.00 90.69 73 LEU A N 1
ATOM 599 C CA . LEU A 1 73 ? 2.555 4.886 8.022 1.00 90.69 73 LEU A CA 1
ATOM 600 C C . LEU A 1 73 ? 2.775 6.215 7.294 1.00 90.69 73 LEU A C 1
ATOM 602 O O . LEU A 1 73 ? 3.076 6.212 6.107 1.00 90.69 73 LEU A O 1
ATOM 606 N N . THR A 1 74 ? 2.670 7.341 8.001 1.00 90.31 74 THR A N 1
ATOM 607 C CA . THR A 1 74 ? 2.934 8.674 7.440 1.00 90.31 74 THR A CA 1
ATOM 608 C C . THR A 1 74 ? 4.388 8.797 7.000 1.00 90.31 74 THR A C 1
ATOM 610 O O . THR A 1 74 ? 4.647 9.199 5.871 1.00 90.31 74 THR A O 1
ATOM 613 N N . ILE A 1 75 ? 5.337 8.406 7.857 1.00 89.88 75 ILE A N 1
ATOM 614 C CA . ILE A 1 75 ? 6.768 8.412 7.524 1.00 89.88 75 ILE A CA 1
ATOM 615 C C . ILE A 1 75 ? 7.034 7.499 6.323 1.00 89.88 75 ILE A C 1
ATOM 617 O O . ILE A 1 75 ? 7.681 7.925 5.371 1.00 89.88 75 ILE A O 1
ATOM 621 N N . GLY A 1 76 ? 6.485 6.281 6.331 1.00 88.25 76 GLY A N 1
ATOM 622 C CA . GLY A 1 76 ? 6.619 5.330 5.228 1.00 88.25 76 GLY A CA 1
ATOM 623 C C . GLY A 1 76 ? 6.099 5.884 3.902 1.00 88.25 76 GLY A C 1
ATOM 624 O O . GLY A 1 76 ? 6.811 5.820 2.906 1.00 88.25 76 GLY A O 1
ATOM 625 N N . LEU A 1 77 ? 4.907 6.492 3.893 1.00 84.81 77 LEU A N 1
ATOM 626 C CA . LEU A 1 77 ? 4.331 7.122 2.700 1.00 84.81 77 LEU A CA 1
ATOM 627 C C . LEU A 1 77 ? 5.188 8.284 2.195 1.00 84.81 77 LEU A C 1
ATOM 629 O O . LEU A 1 77 ? 5.451 8.362 0.998 1.00 84.81 77 LEU A O 1
ATOM 633 N N . LEU A 1 78 ? 5.643 9.173 3.083 1.00 84.88 78 LEU A N 1
ATOM 634 C CA . LEU A 1 78 ? 6.490 10.308 2.700 1.00 84.88 78 LEU A CA 1
ATOM 635 C C . LEU A 1 78 ? 7.815 9.836 2.097 1.00 84.88 78 LEU A C 1
ATOM 637 O O . LEU A 1 78 ? 8.204 10.321 1.038 1.00 84.88 78 LEU A O 1
ATOM 641 N N . LEU A 1 79 ? 8.470 8.855 2.722 1.00 83.75 79 LEU A N 1
ATOM 642 C CA . LEU A 1 79 ? 9.690 8.254 2.186 1.00 83.75 79 LEU A CA 1
ATOM 643 C C . LEU A 1 79 ? 9.440 7.603 0.825 1.00 83.75 79 LEU A C 1
ATOM 645 O O . LEU A 1 79 ? 10.195 7.852 -0.107 1.00 83.75 79 LEU A O 1
ATOM 649 N N . ASN A 1 80 ? 8.355 6.838 0.686 1.00 79.31 80 ASN A N 1
ATOM 650 C CA . ASN A 1 80 ? 7.992 6.195 -0.576 1.00 79.31 80 ASN A CA 1
ATOM 651 C C . ASN A 1 80 ? 7.781 7.238 -1.689 1.00 79.31 80 ASN A C 1
ATOM 653 O O . ASN A 1 80 ? 8.312 7.083 -2.781 1.00 79.31 80 ASN A O 1
ATOM 657 N N . SER A 1 81 ? 7.123 8.357 -1.370 1.00 76.69 81 SER A N 1
ATOM 658 C CA . SER A 1 81 ? 6.924 9.490 -2.290 1.00 76.69 81 SER A CA 1
ATOM 659 C C . SER A 1 81 ? 8.238 10.093 -2.767 1.00 76.69 81 SER A C 1
ATOM 661 O O . SER A 1 81 ? 8.422 10.338 -3.956 1.00 76.69 81 SER A O 1
ATOM 663 N N . ILE A 1 82 ? 9.138 10.370 -1.819 1.00 77.94 82 ILE A N 1
ATOM 664 C CA . ILE A 1 82 ? 10.429 11.003 -2.087 1.00 77.94 82 ILE A CA 1
ATOM 665 C C . ILE A 1 82 ? 11.277 10.074 -2.952 1.00 77.94 82 ILE A C 1
ATOM 667 O O . ILE A 1 82 ? 11.861 10.518 -3.935 1.00 77.94 82 ILE A O 1
ATOM 671 N N . PHE A 1 83 ? 11.318 8.786 -2.619 1.00 76.31 83 PHE A N 1
ATOM 672 C CA . PHE A 1 83 ? 12.104 7.811 -3.365 1.00 76.31 83 PHE A CA 1
ATOM 673 C C . PHE A 1 83 ? 11.547 7.555 -4.760 1.00 76.31 83 PHE A C 1
ATOM 675 O O . PHE A 1 83 ? 12.323 7.549 -5.709 1.00 76.31 83 PHE A O 1
ATOM 682 N N . TYR A 1 84 ? 10.225 7.461 -4.909 1.00 72.81 84 TYR A N 1
ATOM 683 C CA . TYR A 1 84 ? 9.589 7.337 -6.219 1.00 72.81 84 TYR A CA 1
ATOM 684 C C . TYR A 1 84 ? 9.831 8.575 -7.099 1.00 72.81 84 TYR A C 1
ATOM 686 O O . TYR A 1 84 ? 10.109 8.462 -8.293 1.00 72.81 84 TYR A O 1
ATOM 694 N N . TYR A 1 85 ? 9.799 9.776 -6.506 1.00 73.88 85 TYR A N 1
ATOM 695 C CA . TYR A 1 85 ? 10.175 11.014 -7.193 1.00 73.88 85 TYR A CA 1
ATOM 696 C C . TYR A 1 85 ? 11.630 10.988 -7.664 1.00 73.88 85 TYR A C 1
ATOM 698 O O . TYR A 1 85 ? 11.906 11.286 -8.825 1.00 73.88 85 TYR A O 1
ATOM 706 N N . ILE A 1 86 ? 12.559 10.595 -6.793 1.00 72.56 86 ILE A N 1
ATOM 707 C CA . ILE A 1 86 ? 13.977 10.480 -7.153 1.00 72.56 86 ILE A CA 1
ATOM 708 C C . ILE A 1 86 ? 14.160 9.459 -8.284 1.00 72.56 86 ILE A C 1
ATOM 710 O O . ILE A 1 86 ? 14.848 9.758 -9.253 1.00 72.56 86 ILE A O 1
ATOM 714 N N . GLU A 1 87 ? 13.512 8.298 -8.209 1.00 68.94 87 GLU A N 1
ATOM 715 C CA . GLU A 1 87 ? 13.586 7.252 -9.236 1.00 68.94 87 GLU A CA 1
ATOM 716 C C . GLU A 1 87 ? 13.076 7.730 -10.604 1.00 68.94 87 GLU A C 1
ATOM 718 O O . GLU A 1 87 ? 13.733 7.522 -11.624 1.00 68.94 87 GLU A O 1
ATOM 723 N N . THR A 1 88 ? 11.943 8.431 -10.623 1.00 66.94 88 THR A N 1
ATOM 724 C CA . THR A 1 88 ? 11.314 8.916 -11.860 1.00 66.94 88 THR A CA 1
ATOM 725 C C . THR A 1 88 ? 12.130 10.034 -12.525 1.00 66.94 88 THR A C 1
ATOM 727 O O . THR A 1 88 ? 12.255 10.081 -13.749 1.00 66.94 88 THR A O 1
ATOM 730 N N . PHE A 1 89 ? 12.708 10.950 -11.738 1.00 66.69 89 PHE A N 1
ATOM 731 C CA . PHE A 1 89 ? 13.408 12.135 -12.261 1.00 66.69 89 PHE A CA 1
ATOM 732 C C . PHE A 1 89 ? 14.938 11.992 -12.341 1.00 66.69 89 PHE A C 1
ATOM 734 O O . PHE A 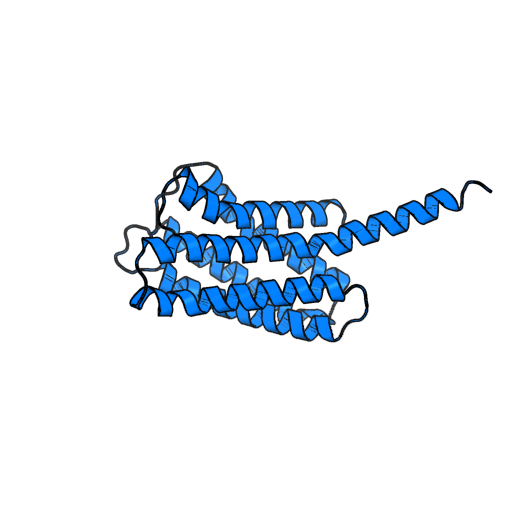1 89 ? 15.599 12.839 -12.948 1.00 66.69 89 PHE A O 1
ATOM 741 N N . HIS A 1 90 ? 15.523 10.936 -11.771 1.00 65.81 90 HIS A N 1
ATOM 742 C CA . HIS A 1 90 ? 16.949 10.599 -11.891 1.00 65.81 90 HIS A CA 1
ATOM 743 C C . HIS A 1 90 ? 17.165 9.236 -12.570 1.00 65.81 90 HIS A C 1
ATOM 745 O O . HIS A 1 90 ? 18.087 8.492 -12.230 1.00 65.81 90 HIS A O 1
ATOM 751 N N . SER A 1 91 ? 16.353 8.944 -13.590 1.00 55.19 91 SER A N 1
ATOM 752 C CA . SER A 1 91 ? 16.372 7.708 -14.389 1.00 55.19 91 SER A CA 1
ATOM 753 C C . SER A 1 91 ? 17.687 7.420 -15.138 1.00 55.19 91 SER A C 1
ATOM 755 O O . SER A 1 91 ? 17.898 6.303 -15.594 1.00 55.19 91 SER A O 1
ATOM 757 N N . LEU A 1 92 ? 18.597 8.398 -15.253 1.00 52.31 92 LEU A N 1
ATOM 758 C CA . LEU A 1 92 ? 19.915 8.252 -15.901 1.00 52.31 92 LEU A CA 1
ATOM 759 C C . LEU A 1 92 ? 21.007 7.678 -14.988 1.00 52.31 92 LEU A C 1
ATOM 761 O O . LEU A 1 92 ? 22.157 7.528 -15.400 1.00 52.31 92 LEU A O 1
ATOM 765 N N . SER A 1 93 ? 20.680 7.403 -13.734 1.00 52.38 93 SER A N 1
ATOM 766 C CA . SER A 1 93 ? 21.645 6.900 -12.773 1.00 52.38 93 SER A CA 1
ATOM 767 C C . SER A 1 93 ? 21.693 5.366 -12.828 1.00 52.38 93 SER A C 1
ATOM 769 O O . SER A 1 93 ? 20.679 4.685 -12.750 1.00 52.38 93 SER A O 1
ATOM 771 N N . SER A 1 94 ? 22.889 4.799 -13.003 1.00 48.91 94 SER A N 1
ATOM 772 C CA . SER A 1 94 ? 23.127 3.362 -13.242 1.00 48.91 94 SER A CA 1
ATOM 773 C C . SER A 1 94 ? 22.879 2.454 -12.029 1.00 48.91 94 SER A C 1
ATOM 775 O O . SER A 1 94 ? 23.295 1.296 -12.022 1.00 48.91 94 SER A O 1
ATOM 777 N N . ILE A 1 95 ? 22.282 2.983 -10.966 1.00 48.28 95 ILE A N 1
ATOM 778 C CA . ILE A 1 95 ? 21.994 2.256 -9.733 1.00 48.28 95 ILE A CA 1
ATOM 779 C C . ILE A 1 95 ? 20.484 1.985 -9.742 1.00 48.28 95 ILE A C 1
ATOM 781 O O . ILE A 1 95 ? 19.715 2.884 -10.069 1.00 48.28 95 ILE A O 1
ATOM 785 N N . PRO A 1 96 ? 20.020 0.777 -9.387 1.00 52.72 96 PRO A N 1
ATOM 786 C CA . PRO A 1 96 ? 18.597 0.459 -9.305 1.00 52.72 96 PRO A CA 1
ATOM 787 C C . PRO A 1 96 ? 17.981 1.129 -8.064 1.00 52.72 96 PRO A C 1
ATOM 789 O O . PRO A 1 96 ? 17.681 0.479 -7.058 1.00 52.72 96 PRO A O 1
ATOM 792 N N . TYR A 1 97 ? 17.850 2.460 -8.114 1.00 49.44 97 TYR A N 1
ATOM 793 C CA . TYR A 1 97 ? 17.362 3.300 -7.019 1.00 49.44 97 TYR A CA 1
ATOM 794 C C . TYR A 1 97 ? 15.973 2.854 -6.546 1.00 49.44 97 TYR A C 1
ATOM 796 O O . TYR A 1 97 ? 15.723 2.859 -5.342 1.00 49.44 97 TYR A O 1
ATOM 804 N N . GLY A 1 98 ? 15.118 2.370 -7.450 1.00 53.06 98 GLY A N 1
ATOM 805 C CA . GLY A 1 98 ? 13.804 1.837 -7.102 1.00 53.06 98 GLY A CA 1
ATOM 806 C C . GLY A 1 98 ? 13.862 0.780 -6.018 1.00 53.06 98 GLY A C 1
ATOM 807 O O . GLY A 1 98 ? 13.345 0.970 -4.925 1.00 53.06 98 GLY A O 1
ATOM 808 N N . HIS A 1 99 ? 14.561 -0.327 -6.239 1.00 52.75 99 HIS A N 1
ATOM 809 C CA . HIS A 1 99 ? 14.559 -1.425 -5.271 1.00 52.75 99 HIS A CA 1
ATOM 810 C C . HIS A 1 99 ? 15.321 -1.121 -3.973 1.00 52.75 99 HIS A C 1
ATOM 812 O O . HIS A 1 99 ? 14.877 -1.533 -2.899 1.00 52.75 99 HIS A O 1
ATOM 818 N N . LEU A 1 100 ? 16.426 -0.370 -4.041 1.00 54.03 100 LEU A N 1
ATOM 819 C CA . LEU A 1 100 ? 17.246 -0.039 -2.867 1.00 54.03 100 LEU A CA 1
ATOM 820 C C . LEU A 1 100 ? 16.579 0.973 -1.928 1.00 54.03 100 LEU A C 1
ATOM 822 O O . LEU A 1 100 ? 16.726 0.858 -0.711 1.00 54.03 100 LEU A O 1
ATOM 826 N N . PHE A 1 101 ? 15.829 1.939 -2.465 1.00 56.25 101 PHE A N 1
ATOM 827 C CA . PHE A 1 101 ? 15.178 2.983 -1.669 1.00 56.25 101 PHE A CA 1
ATOM 828 C C . PHE A 1 101 ? 13.703 2.682 -1.373 1.00 56.25 101 PHE A C 1
ATOM 830 O O . PHE A 1 101 ? 13.206 3.043 -0.300 1.00 56.25 101 PHE A O 1
ATOM 837 N N . LEU A 1 102 ? 13.007 1.930 -2.236 1.00 64.50 102 LEU A N 1
ATOM 838 C CA . LEU A 1 102 ? 11.655 1.468 -1.921 1.00 64.50 102 LEU A CA 1
ATOM 839 C C . LEU A 1 102 ? 11.673 0.504 -0.737 1.00 64.50 102 LEU A C 1
ATOM 841 O O . LEU A 1 102 ? 10.795 0.623 0.111 1.00 64.50 102 LEU A O 1
ATOM 845 N N . LEU A 1 103 ? 12.675 -0.372 -0.596 1.00 74.19 103 LEU A N 1
ATOM 846 C CA . LEU A 1 103 ? 12.704 -1.367 0.483 1.00 74.19 103 LEU A CA 1
ATOM 847 C C . LEU A 1 103 ? 12.621 -0.741 1.897 1.00 74.19 103 LEU A C 1
ATOM 849 O O . LEU A 1 103 ? 11.729 -1.150 2.648 1.00 74.19 103 LEU A O 1
ATOM 853 N N . PRO A 1 104 ? 13.429 0.278 2.271 1.00 80.00 104 PRO A N 1
ATOM 854 C CA . PRO A 1 104 ? 13.257 0.989 3.539 1.00 80.00 104 PRO A CA 1
ATOM 855 C C . PRO A 1 104 ? 11.857 1.586 3.717 1.00 80.00 104 PRO A C 1
ATOM 857 O O . PRO A 1 104 ? 11.237 1.396 4.762 1.00 80.00 104 PRO A O 1
ATOM 860 N N . SER A 1 105 ? 11.323 2.276 2.703 1.00 80.50 105 SER A N 1
ATOM 861 C CA . SER A 1 105 ? 9.995 2.902 2.803 1.00 80.50 105 SER A CA 1
ATOM 862 C C . SER A 1 105 ? 8.867 1.873 2.944 1.00 80.50 105 SER A C 1
ATOM 864 O O . SER A 1 105 ? 7.984 2.027 3.788 1.00 80.50 105 SER A O 1
ATOM 866 N N . THR A 1 106 ? 8.938 0.773 2.194 1.00 82.12 106 THR A N 1
ATOM 867 C CA . THR A 1 106 ? 7.988 -0.339 2.242 1.00 82.12 106 THR A CA 1
ATOM 868 C C . THR A 1 106 ? 8.091 -1.088 3.569 1.00 82.12 106 THR A C 1
ATOM 870 O O . THR A 1 106 ? 7.068 -1.500 4.107 1.00 82.12 106 THR A O 1
ATOM 873 N N . ALA A 1 107 ? 9.279 -1.180 4.176 1.00 86.94 107 ALA A N 1
ATOM 874 C CA . ALA A 1 107 ? 9.449 -1.730 5.522 1.00 86.94 107 ALA A CA 1
ATOM 875 C C . ALA A 1 107 ? 8.771 -0.861 6.600 1.00 86.94 107 ALA A C 1
ATOM 877 O O . ALA A 1 107 ? 8.132 -1.397 7.513 1.00 86.94 107 ALA A O 1
ATOM 878 N N . PHE A 1 108 ? 8.832 0.472 6.480 1.00 89.31 108 PHE A N 1
ATOM 879 C CA . PHE A 1 108 ? 8.038 1.371 7.328 1.00 89.31 108 PHE A CA 1
ATOM 880 C C . PHE A 1 108 ? 6.537 1.163 7.102 1.00 89.31 108 PHE A C 1
ATOM 882 O O . PHE A 1 108 ? 5.795 1.021 8.074 1.00 89.31 108 PHE A O 1
ATOM 889 N N . LEU A 1 109 ? 6.084 1.079 5.845 1.00 88.00 109 LEU A N 1
ATOM 890 C CA . LEU A 1 109 ? 4.679 0.794 5.527 1.00 88.00 109 LEU A CA 1
ATOM 891 C C . LEU A 1 109 ? 4.224 -0.543 6.125 1.00 88.00 109 LEU A C 1
ATOM 893 O O . LEU A 1 109 ? 3.163 -0.598 6.743 1.00 88.00 109 LEU A O 1
ATOM 897 N N . PHE A 1 110 ? 5.044 -1.591 6.027 1.00 91.06 110 PHE A N 1
ATOM 898 C CA . PHE A 1 110 ? 4.765 -2.905 6.602 1.00 91.06 110 PHE A CA 1
ATOM 899 C C . PHE A 1 110 ? 4.664 -2.841 8.128 1.00 91.06 110 PHE A C 1
ATOM 901 O O . PHE A 1 110 ? 3.673 -3.288 8.705 1.00 91.06 110 PHE A O 1
ATOM 908 N N . THR A 1 111 ? 5.641 -2.215 8.788 1.00 91.56 111 THR A N 1
ATOM 909 C CA . THR A 1 111 ? 5.656 -2.048 10.251 1.00 91.56 111 THR A CA 1
ATOM 910 C C . THR A 1 111 ? 4.429 -1.272 10.729 1.00 91.56 111 THR A C 1
ATOM 912 O O . THR A 1 111 ? 3.751 -1.671 11.679 1.00 91.56 111 THR A O 1
ATOM 915 N N . GLY A 1 112 ? 4.098 -0.183 10.033 1.00 90.75 112 GLY A N 1
ATOM 916 C CA . GLY A 1 112 ? 2.921 0.630 10.308 1.00 90.75 112 GLY A CA 1
ATOM 917 C C . GLY A 1 112 ? 1.620 -0.138 10.089 1.00 90.75 112 GLY A C 1
ATOM 918 O O . GLY A 1 112 ? 0.707 -0.027 10.904 1.00 90.75 112 GLY A O 1
ATOM 919 N N . ALA A 1 113 ? 1.548 -0.966 9.044 1.00 89.56 113 ALA A N 1
ATOM 920 C CA . ALA A 1 113 ? 0.399 -1.810 8.736 1.00 89.56 113 ALA A CA 1
ATOM 921 C C . ALA A 1 113 ? 0.174 -2.875 9.814 1.00 89.56 113 ALA A C 1
ATOM 923 O O . ALA A 1 113 ? -0.937 -3.026 10.316 1.00 89.56 113 ALA A O 1
ATOM 924 N N . VAL A 1 114 ? 1.228 -3.604 10.196 1.00 91.50 114 VAL A N 1
ATOM 925 C CA . VAL A 1 114 ? 1.173 -4.632 11.251 1.00 91.50 114 VAL A CA 1
ATOM 926 C C . VAL A 1 114 ? 0.747 -4.009 12.577 1.00 91.50 114 VAL A C 1
ATOM 928 O O . VAL A 1 114 ? -0.160 -4.513 13.244 1.00 91.50 114 VAL A O 1
ATOM 931 N N . SER A 1 115 ? 1.347 -2.871 12.933 1.00 92.06 115 SER A N 1
ATOM 932 C CA . SER A 1 115 ? 0.958 -2.120 14.125 1.00 92.06 115 SER A CA 1
ATOM 933 C C . SER A 1 115 ? -0.506 -1.667 14.056 1.00 92.06 115 SER A C 1
ATOM 935 O O . SER A 1 115 ? -1.238 -1.802 15.040 1.00 92.06 115 SER A O 1
ATOM 937 N N . LEU A 1 116 ? -0.965 -1.189 12.893 1.00 90.00 116 LEU A N 1
ATOM 938 C CA . LEU A 1 116 ? -2.349 -0.768 12.680 1.00 90.00 116 LEU A CA 1
ATOM 939 C C . LEU A 1 116 ? -3.313 -1.940 12.893 1.00 90.00 116 LEU A C 1
ATOM 941 O O . LEU A 1 116 ? -4.275 -1.799 13.645 1.00 90.00 116 LEU A O 1
ATOM 945 N N . ALA A 1 117 ? -3.042 -3.100 12.291 1.00 88.12 117 ALA A N 1
ATOM 946 C CA . ALA A 1 117 ? -3.857 -4.301 12.456 1.00 88.12 117 ALA A CA 1
ATOM 947 C C . ALA A 1 117 ? -3.934 -4.728 13.931 1.00 88.12 117 ALA A C 1
ATOM 949 O O . ALA A 1 117 ? -5.024 -4.970 14.453 1.00 88.12 117 ALA A O 1
ATOM 950 N N . PHE A 1 118 ? -2.803 -4.740 14.641 1.00 88.19 118 PHE A N 1
ATOM 951 C CA . PHE A 1 118 ? -2.764 -5.099 16.059 1.00 88.19 118 PHE A CA 1
ATOM 952 C C . PHE A 1 118 ? -3.533 -4.114 16.949 1.00 88.19 118 PHE A C 1
ATOM 954 O O . PHE A 1 118 ? -4.226 -4.522 17.883 1.00 88.19 118 PHE A O 1
ATOM 961 N N . GLN A 1 119 ? -3.441 -2.811 16.672 1.00 88.94 119 GLN A N 1
ATOM 962 C CA . GLN A 1 119 ? -4.189 -1.798 17.417 1.00 88.94 119 GLN A CA 1
ATOM 963 C C . GLN A 1 119 ? -5.690 -1.853 17.108 1.00 88.94 119 GLN A C 1
ATOM 965 O O . GLN A 1 119 ? -6.496 -1.751 18.030 1.00 88.94 119 GLN A O 1
ATOM 970 N N . LEU A 1 120 ? -6.076 -2.080 15.849 1.00 86.00 120 LEU A N 1
ATOM 971 C CA . LEU A 1 120 ? -7.477 -2.233 15.443 1.00 86.00 120 LEU A CA 1
ATOM 972 C C . LEU A 1 120 ? -8.124 -3.486 16.033 1.00 86.00 120 LEU A C 1
ATOM 974 O O . LEU A 1 120 ? -9.284 -3.423 16.427 1.00 86.00 120 LEU A O 1
ATOM 978 N N . TYR A 1 121 ? -7.383 -4.592 16.157 1.00 85.50 121 TYR A N 1
ATOM 979 C CA . TYR A 1 121 ? -7.863 -5.818 16.809 1.00 85.50 121 TYR A CA 1
ATOM 980 C C . TYR A 1 121 ? -8.377 -5.562 18.235 1.00 85.50 121 TYR A C 1
ATOM 982 O O . TYR A 1 121 ? -9.331 -6.190 18.690 1.00 85.50 121 TYR A O 1
ATOM 990 N N . LYS A 1 122 ? -7.770 -4.598 18.939 1.00 83.69 122 LYS A N 1
ATOM 991 C CA . LYS A 1 122 ? -8.136 -4.232 20.314 1.00 83.69 122 LYS A CA 1
ATOM 992 C C . LYS A 1 122 ? -9.395 -3.355 20.405 1.00 83.69 122 LYS A C 1
ATOM 994 O O . LYS A 1 122 ? -9.882 -3.121 21.510 1.00 83.69 122 LYS A O 1
ATOM 999 N N . LEU A 1 123 ? -9.932 -2.863 19.286 1.00 79.38 123 LEU A N 1
ATOM 1000 C CA . LEU A 1 123 ? -11.070 -1.937 19.231 1.00 79.38 123 LEU A CA 1
ATOM 1001 C C . LEU A 1 123 ? -12.332 -2.680 18.735 1.00 79.38 123 LEU A C 1
ATOM 1003 O O . LEU A 1 123 ? -12.268 -3.451 17.787 1.00 79.38 123 LEU A O 1
ATOM 1007 N N . LYS A 1 124 ? -13.498 -2.510 19.383 1.00 64.38 124 LYS A N 1
ATOM 1008 C CA . LYS A 1 124 ? -14.727 -3.291 19.080 1.00 64.38 124 LYS A CA 1
ATOM 1009 C C . LYS A 1 124 ? -15.498 -2.817 17.820 1.00 64.38 124 LYS A C 1
ATOM 1011 O O . LYS A 1 124 ? -15.376 -1.679 17.373 1.00 64.38 124 LYS A O 1
ATOM 1016 N N . GLU A 1 125 ? -16.313 -3.736 17.282 1.00 57.84 125 GLU A N 1
ATOM 1017 C CA . GLU A 1 125 ? -17.312 -3.707 16.180 1.00 57.84 125 GLU A CA 1
ATOM 1018 C C . GLU A 1 125 ? -17.051 -2.894 14.897 1.00 57.84 125 GLU A C 1
ATOM 1020 O O . GLU A 1 125 ? -16.983 -3.496 13.826 1.00 57.84 125 GLU A O 1
ATOM 1025 N N . VAL A 1 126 ? -16.877 -1.569 14.948 1.00 58.44 126 VAL A N 1
ATOM 1026 C CA . VAL A 1 126 ? -16.569 -0.761 13.739 1.00 58.44 126 VAL A CA 1
ATOM 1027 C C . VAL A 1 126 ? -15.183 -1.117 13.183 1.00 58.44 126 VAL A C 1
ATOM 1029 O O . VAL A 1 126 ? -14.909 -0.938 11.998 1.00 58.44 126 VAL A O 1
ATOM 1032 N N . ALA A 1 127 ? -14.332 -1.700 14.027 1.00 62.41 127 ALA A N 1
ATOM 1033 C CA . ALA A 1 127 ? -13.001 -2.136 13.662 1.00 62.41 127 ALA A CA 1
ATOM 1034 C C . ALA A 1 127 ? -12.962 -3.411 12.814 1.00 62.41 127 ALA A C 1
ATOM 1036 O O . ALA A 1 127 ? -11.963 -3.585 12.144 1.00 62.41 127 ALA A O 1
ATOM 1037 N N . LYS A 1 128 ? -13.975 -4.297 12.776 1.00 77.44 128 LYS A N 1
ATOM 1038 C CA . LYS A 1 128 ? -13.800 -5.623 12.131 1.00 77.44 128 LYS A CA 1
ATOM 1039 C C . LYS A 1 128 ? -13.455 -5.526 10.641 1.00 77.44 128 LYS A C 1
ATOM 1041 O O . LYS A 1 128 ? -12.474 -6.112 10.203 1.00 77.44 128 LYS A O 1
ATOM 1046 N N . ALA A 1 129 ? -14.221 -4.754 9.869 1.00 81.75 129 ALA A N 1
ATOM 1047 C CA . ALA A 1 129 ? -13.937 -4.562 8.445 1.00 81.75 129 ALA A CA 1
ATOM 1048 C C . ALA A 1 129 ? -12.603 -3.829 8.224 1.00 81.75 129 ALA A C 1
ATOM 1050 O O . ALA A 1 129 ? -11.794 -4.248 7.405 1.00 81.75 129 ALA A O 1
ATOM 1051 N N . VAL A 1 130 ? -12.346 -2.772 9.003 1.00 83.50 130 VAL A N 1
ATOM 1052 C CA . VAL A 1 130 ? -11.100 -1.990 8.928 1.00 83.50 130 VAL A CA 1
ATOM 1053 C C . VAL A 1 130 ? -9.885 -2.831 9.348 1.00 83.50 130 VAL A C 1
ATOM 1055 O O . VAL A 1 130 ? -8.804 -2.670 8.799 1.00 83.50 130 VAL A O 1
ATOM 1058 N N . PHE A 1 131 ? -10.072 -3.774 10.268 1.00 86.38 131 PHE A N 1
ATOM 1059 C CA . PHE A 1 131 ? -9.081 -4.736 10.733 1.00 86.38 131 PHE A CA 1
ATOM 1060 C C . PHE A 1 131 ? -8.736 -5.747 9.644 1.00 86.38 131 PHE A C 1
ATOM 1062 O O . PHE A 1 131 ? -7.557 -5.926 9.363 1.00 86.38 131 PHE A O 1
ATOM 1069 N N . TYR A 1 132 ? -9.729 -6.356 8.983 1.00 88.44 132 TYR A N 1
ATOM 1070 C CA . TYR A 1 132 ? -9.463 -7.254 7.854 1.00 88.44 132 TYR A CA 1
ATOM 1071 C C . TYR A 1 132 ? -8.761 -6.527 6.707 1.00 88.44 132 TYR A C 1
ATOM 1073 O O . TYR A 1 132 ? -7.799 -7.051 6.156 1.00 88.44 132 TYR A O 1
ATOM 1081 N N . ILE A 1 133 ? -9.178 -5.297 6.398 1.00 88.38 133 ILE A N 1
ATOM 1082 C CA . ILE A 1 133 ? -8.483 -4.451 5.420 1.00 88.38 133 ILE A CA 1
ATOM 1083 C C . ILE A 1 133 ? -7.045 -4.165 5.877 1.00 88.38 133 ILE A C 1
ATOM 1085 O O . ILE A 1 133 ? -6.122 -4.242 5.072 1.00 88.38 133 ILE A O 1
ATOM 1089 N N . GLY A 1 134 ? -6.838 -3.905 7.171 1.00 86.44 134 GLY A N 1
ATOM 1090 C CA . GLY A 1 134 ? -5.516 -3.765 7.777 1.00 86.44 134 GLY A CA 1
ATOM 1091 C C . GLY A 1 134 ? -4.648 -5.014 7.609 1.00 86.44 134 GLY A C 1
ATOM 1092 O O . GLY A 1 134 ? -3.493 -4.884 7.227 1.00 86.44 134 GLY A O 1
ATOM 1093 N N . ILE A 1 135 ? -5.203 -6.217 7.804 1.00 90.06 135 ILE A N 1
ATOM 1094 C CA . ILE A 1 135 ? -4.497 -7.486 7.557 1.00 90.06 135 ILE A CA 1
ATOM 1095 C C . ILE A 1 135 ? -4.103 -7.607 6.086 1.00 90.06 135 ILE A C 1
ATOM 1097 O O . ILE A 1 135 ? -2.945 -7.898 5.800 1.00 90.06 135 ILE A O 1
ATOM 1101 N N . VAL A 1 136 ? -5.036 -7.387 5.154 1.00 92.12 136 VAL A N 1
ATOM 1102 C CA . VAL A 1 136 ? -4.746 -7.478 3.712 1.00 92.12 136 VAL A CA 1
ATOM 1103 C C . VAL A 1 136 ? -3.645 -6.488 3.334 1.00 92.12 136 VAL A C 1
ATOM 1105 O O . VAL A 1 136 ? -2.705 -6.857 2.630 1.00 92.12 136 VAL A O 1
ATOM 1108 N N . PHE A 1 137 ? -3.703 -5.267 3.866 1.00 89.31 137 PHE A N 1
ATOM 1109 C CA . PHE A 1 137 ? -2.671 -4.254 3.679 1.00 89.31 137 PHE A CA 1
ATOM 1110 C C . PHE A 1 137 ? -1.314 -4.703 4.248 1.00 89.31 137 PHE A C 1
ATOM 1112 O O . PHE A 1 137 ? -0.308 -4.620 3.545 1.00 89.31 137 PHE A O 1
ATOM 1119 N N . SER A 1 138 ? -1.270 -5.256 5.465 1.00 89.19 138 SER A N 1
ATOM 1120 C CA . SER A 1 138 ? -0.048 -5.811 6.065 1.00 89.19 138 SER A CA 1
ATOM 1121 C C . SER A 1 138 ? 0.548 -6.945 5.240 1.00 89.19 138 SER A C 1
ATOM 1123 O O . SER A 1 138 ? 1.734 -6.905 4.930 1.00 89.19 138 SER A O 1
ATOM 1125 N N . VAL A 1 139 ? -0.257 -7.945 4.876 1.00 93.25 139 VAL A N 1
ATOM 1126 C CA . VAL A 1 139 ? 0.201 -9.123 4.124 1.00 93.25 139 VAL A CA 1
ATOM 1127 C C . VAL A 1 139 ? 0.737 -8.701 2.763 1.00 93.25 139 VAL A C 1
ATOM 1129 O O . VAL A 1 139 ? 1.837 -9.095 2.395 1.00 93.25 139 VAL A O 1
ATOM 1132 N N . SER A 1 140 ? 0.009 -7.845 2.048 1.00 90.69 140 SER A N 1
ATOM 1133 C CA . SER A 1 140 ? 0.409 -7.399 0.710 1.00 90.69 140 SER A CA 1
ATOM 1134 C C . SER A 1 140 ? 1.679 -6.551 0.753 1.00 90.69 140 SER A C 1
ATOM 1136 O O . SER A 1 140 ? 2.574 -6.742 -0.062 1.00 90.69 140 SER A O 1
ATOM 1138 N N . THR A 1 141 ? 1.813 -5.671 1.750 1.00 86.94 141 THR A N 1
ATOM 1139 C CA . THR A 1 141 ? 3.041 -4.880 1.939 1.00 86.94 141 THR A CA 1
ATOM 1140 C C . THR A 1 141 ? 4.223 -5.770 2.333 1.00 86.94 141 THR A C 1
ATOM 1142 O O . THR A 1 141 ? 5.334 -5.564 1.854 1.00 86.94 141 THR A O 1
ATOM 1145 N N . GLY A 1 142 ? 3.990 -6.805 3.146 1.00 88.44 142 GLY A N 1
ATOM 1146 C CA . GLY A 1 142 ? 5.002 -7.810 3.477 1.00 88.44 142 GLY A CA 1
ATOM 1147 C C . GLY A 1 142 ? 5.453 -8.609 2.252 1.00 88.44 142 GLY A C 1
ATOM 1148 O O . GLY A 1 142 ? 6.650 -8.789 2.050 1.00 88.44 142 GLY A O 1
ATOM 1149 N N . LEU A 1 143 ? 4.519 -9.022 1.388 1.00 90.06 143 LEU A N 1
ATOM 1150 C CA . LEU A 1 143 ? 4.844 -9.661 0.108 1.00 90.06 143 LEU A CA 1
ATOM 1151 C C . LEU A 1 143 ? 5.668 -8.730 -0.788 1.00 90.06 143 LEU A C 1
ATOM 1153 O O . LEU A 1 143 ? 6.648 -9.178 -1.376 1.00 90.06 143 LEU A O 1
ATOM 1157 N N . LEU A 1 144 ? 5.333 -7.437 -0.835 1.00 85.81 144 LEU A N 1
ATOM 1158 C CA . LEU A 1 144 ? 6.108 -6.445 -1.581 1.00 85.81 144 LEU A CA 1
ATOM 1159 C C . LEU A 1 144 ? 7.537 -6.290 -1.032 1.00 85.81 144 LEU A C 1
ATOM 1161 O O . LEU A 1 144 ? 8.469 -6.150 -1.816 1.00 85.81 144 LEU A O 1
ATOM 1165 N N . CYS A 1 145 ? 7.738 -6.369 0.290 1.00 85.19 145 CYS A N 1
ATOM 1166 C CA . CYS A 1 145 ? 9.077 -6.385 0.897 1.00 85.19 145 CYS A CA 1
ATOM 1167 C C . CYS A 1 145 ? 9.896 -7.629 0.525 1.00 85.19 145 CYS A C 1
ATOM 1169 O O . CYS A 1 145 ? 11.118 -7.545 0.434 1.00 85.19 145 CYS A O 1
ATOM 1171 N N . LEU A 1 146 ? 9.248 -8.782 0.347 1.00 84.50 146 LEU A N 1
ATOM 1172 C CA . LEU A 1 146 ? 9.918 -10.041 0.001 1.00 84.50 146 LEU A CA 1
ATOM 1173 C C . LEU A 1 146 ? 10.180 -10.177 -1.501 1.00 84.50 146 LEU A C 1
ATOM 1175 O O . LEU A 1 146 ? 11.058 -10.939 -1.903 1.00 84.50 146 LEU A O 1
ATOM 1179 N N . LEU A 1 147 ? 9.442 -9.440 -2.329 1.00 81.31 147 LEU A N 1
ATOM 1180 C CA . LEU A 1 147 ? 9.499 -9.563 -3.778 1.00 81.31 147 LEU A CA 1
ATOM 1181 C C . LEU A 1 147 ? 10.902 -9.335 -4.366 1.00 81.31 147 LEU A C 1
ATOM 1183 O O . LEU A 1 147 ? 11.302 -10.170 -5.172 1.00 81.31 147 LEU A O 1
ATOM 1187 N N . PRO A 1 148 ? 11.706 -8.339 -3.928 1.00 76.19 148 PRO A N 1
ATOM 1188 C CA . PRO A 1 148 ? 13.083 -8.175 -4.403 1.00 76.19 148 PRO A CA 1
ATOM 1189 C C . PRO A 1 148 ? 13.975 -9.409 -4.196 1.00 76.19 148 PRO A C 1
ATOM 1191 O O . PRO A 1 148 ? 14.879 -9.650 -4.989 1.00 76.19 148 PRO A O 1
ATOM 1194 N N . LEU A 1 149 ? 13.712 -10.224 -3.167 1.00 77.12 149 LEU A N 1
ATOM 1195 C CA . LEU A 1 149 ? 14.433 -11.485 -2.946 1.00 77.12 149 LEU A CA 1
ATOM 1196 C C . LEU A 1 149 ? 13.992 -12.568 -3.940 1.00 77.12 149 LEU A C 1
ATOM 1198 O O . LEU A 1 149 ? 14.791 -13.415 -4.330 1.00 77.12 149 LEU A O 1
ATOM 1202 N N . ALA A 1 150 ? 12.727 -12.534 -4.361 1.00 75.25 150 ALA A N 1
ATOM 1203 C CA . ALA A 1 150 ? 12.170 -13.458 -5.340 1.00 75.25 150 ALA A CA 1
ATOM 1204 C C . ALA A 1 150 ? 12.602 -13.129 -6.780 1.00 75.25 150 ALA A C 1
ATOM 1206 O O . ALA A 1 150 ? 12.694 -14.046 -7.592 1.00 75.25 150 ALA A O 1
ATOM 1207 N N . VAL A 1 151 ? 12.926 -11.864 -7.088 1.00 73.38 151 VAL A N 1
ATOM 1208 C CA . VAL A 1 151 ? 13.435 -11.432 -8.411 1.00 73.38 151 VAL A CA 1
ATOM 1209 C C . VAL A 1 151 ? 14.707 -12.187 -8.815 1.00 73.38 151 VAL A C 1
ATOM 1211 O O . VAL A 1 151 ? 14.915 -12.450 -9.991 1.00 73.38 151 VAL A O 1
ATOM 1214 N N . ILE A 1 152 ? 15.520 -12.632 -7.850 1.00 75.44 152 ILE A N 1
ATOM 1215 C CA . ILE A 1 152 ? 16.725 -13.442 -8.112 1.00 75.44 152 ILE A CA 1
ATOM 1216 C C . ILE A 1 152 ? 16.377 -14.794 -8.765 1.00 75.44 152 ILE A C 1
ATOM 1218 O O . ILE A 1 152 ? 17.186 -15.362 -9.496 1.00 75.44 152 ILE A O 1
ATOM 1222 N N . PHE A 1 153 ? 15.177 -15.316 -8.506 1.00 82.00 153 PHE A N 1
ATOM 1223 C CA . PHE A 1 153 ? 14.750 -16.655 -8.920 1.00 82.00 153 PHE A CA 1
ATOM 1224 C C . PHE A 1 153 ? 13.646 -16.644 -9.983 1.00 82.00 153 PHE A C 1
ATOM 1226 O O . PHE A 1 153 ? 13.326 -17.693 -10.542 1.00 82.00 153 PHE A O 1
ATOM 1233 N N . LEU A 1 154 ? 13.034 -15.489 -10.246 1.00 83.12 154 LEU A N 1
ATOM 1234 C CA . LEU A 1 154 ? 11.873 -15.347 -11.118 1.00 83.12 154 LEU A CA 1
ATOM 1235 C C . LEU A 1 154 ? 12.208 -14.485 -12.332 1.00 83.12 154 LEU A C 1
ATOM 1237 O O . LEU A 1 154 ? 12.887 -13.473 -12.227 1.00 83.12 154 LEU A O 1
ATOM 1241 N N . SER A 1 155 ? 11.677 -14.866 -13.495 1.00 83.50 155 SER A N 1
ATOM 1242 C CA . SER A 1 155 ? 11.802 -14.046 -14.704 1.00 83.50 155 SER A CA 1
ATOM 1243 C C . SER A 1 155 ? 10.964 -12.765 -14.616 1.00 83.50 155 SER A C 1
ATOM 1245 O O . SER A 1 155 ? 9.890 -12.767 -14.009 1.00 83.50 155 SER A O 1
ATOM 1247 N N . GLU A 1 156 ? 11.382 -11.722 -15.333 1.00 74.38 156 GLU A N 1
ATOM 1248 C CA . GLU A 1 156 ? 10.655 -10.451 -15.485 1.00 74.38 156 GLU A CA 1
ATOM 1249 C C . GLU A 1 156 ? 9.178 -10.612 -15.867 1.00 74.38 156 GLU A C 1
ATOM 1251 O O . GLU A 1 156 ? 8.294 -9.956 -15.312 1.00 74.38 156 GLU A O 1
ATOM 1256 N N . SER A 1 157 ? 8.895 -11.573 -16.753 1.00 82.31 157 SER A N 1
ATOM 1257 C CA . SER A 1 157 ? 7.537 -11.903 -17.203 1.00 82.31 157 SER A CA 1
ATOM 1258 C C . SER A 1 157 ? 6.597 -12.363 -16.080 1.00 82.31 157 SER A C 1
ATOM 1260 O O . SER A 1 157 ? 5.380 -12.333 -16.247 1.00 82.31 157 SER A O 1
ATOM 1262 N N . VAL A 1 158 ? 7.156 -12.766 -14.934 1.00 83.38 158 VAL A N 1
ATOM 1263 C CA . VAL A 1 158 ? 6.434 -13.168 -13.720 1.00 83.38 158 VAL A CA 1
ATOM 1264 C C . VAL A 1 158 ? 6.513 -12.078 -12.653 1.00 83.38 158 VAL A C 1
ATOM 1266 O O . VAL A 1 158 ? 5.513 -11.796 -11.993 1.00 83.38 158 VAL A O 1
ATOM 1269 N N . VAL A 1 159 ? 7.678 -11.446 -12.488 1.00 81.31 159 VAL A N 1
ATOM 1270 C CA . VAL A 1 159 ? 7.903 -10.395 -11.484 1.00 81.31 159 VAL A CA 1
ATOM 1271 C C . VAL A 1 159 ? 6.994 -9.202 -11.739 1.00 81.31 159 VAL A C 1
ATOM 1273 O O . VAL A 1 159 ? 6.258 -8.804 -10.843 1.00 81.31 159 VAL A O 1
ATOM 1276 N N . THR A 1 160 ? 6.982 -8.663 -12.957 1.00 80.31 160 THR A N 1
ATOM 1277 C CA . THR A 1 160 ? 6.202 -7.465 -13.295 1.00 80.31 160 THR A CA 1
ATOM 1278 C C . THR A 1 160 ? 4.697 -7.615 -12.999 1.00 80.31 160 THR A C 1
ATOM 1280 O O . THR A 1 160 ? 4.170 -6.796 -12.241 1.00 80.31 160 THR A O 1
ATOM 1283 N N . PRO A 1 161 ? 3.976 -8.651 -13.481 1.00 85.06 161 PRO A N 1
ATOM 1284 C CA . PRO A 1 161 ? 2.554 -8.810 -13.155 1.00 85.06 161 PRO A CA 1
ATOM 1285 C C . PRO A 1 161 ? 2.297 -9.060 -11.665 1.00 85.06 161 PRO A C 1
ATOM 1287 O O . PRO A 1 161 ? 1.272 -8.620 -11.132 1.00 85.06 161 PRO A O 1
ATOM 1290 N N . LEU A 1 162 ? 3.214 -9.744 -10.974 1.00 86.88 162 LEU A N 1
ATOM 1291 C CA . LEU A 1 162 ? 3.105 -9.996 -9.540 1.00 86.88 162 LEU A CA 1
ATOM 1292 C C . LEU A 1 162 ? 3.266 -8.697 -8.738 1.00 86.88 162 LEU A C 1
ATOM 1294 O O . LEU A 1 162 ? 2.424 -8.407 -7.887 1.00 86.88 162 LEU A O 1
ATOM 1298 N N . THR A 1 163 ? 4.277 -7.882 -9.057 1.00 83.12 163 THR A N 1
ATOM 1299 C CA . THR A 1 163 ? 4.476 -6.545 -8.477 1.00 83.12 163 THR A CA 1
ATOM 1300 C C . THR A 1 163 ? 3.250 -5.673 -8.712 1.00 83.12 163 THR A C 1
ATOM 1302 O O . THR A 1 163 ? 2.716 -5.111 -7.755 1.00 83.12 163 THR A O 1
ATOM 1305 N N . ALA A 1 164 ? 2.758 -5.618 -9.959 1.00 82.94 164 ALA A N 1
ATOM 1306 C CA . ALA A 1 164 ? 1.574 -4.846 -10.328 1.00 82.94 164 ALA A CA 1
ATOM 1307 C C . ALA A 1 164 ? 0.378 -5.230 -9.453 1.00 82.94 164 ALA A C 1
ATOM 1309 O O . ALA A 1 164 ? -0.229 -4.380 -8.808 1.00 82.94 164 ALA A O 1
ATOM 1310 N N . SER A 1 165 ? 0.096 -6.532 -9.371 1.00 88.75 165 SER A N 1
ATOM 1311 C CA . SER A 1 165 ? -1.031 -7.074 -8.613 1.00 88.75 165 SER A CA 1
ATOM 1312 C C . SER A 1 165 ? -0.922 -6.765 -7.121 1.00 88.75 165 SER A C 1
ATOM 1314 O O . SER A 1 165 ? -1.902 -6.353 -6.501 1.00 88.75 165 SER A O 1
ATOM 1316 N N . ILE A 1 166 ? 0.268 -6.918 -6.533 1.00 88.44 166 ILE A N 1
ATOM 1317 C CA . ILE A 1 166 ? 0.498 -6.620 -5.115 1.00 88.44 166 ILE A CA 1
ATOM 1318 C C . ILE A 1 166 ? 0.305 -5.125 -4.845 1.00 88.44 166 ILE A C 1
ATOM 1320 O O . ILE A 1 166 ? -0.448 -4.768 -3.939 1.00 88.44 166 ILE A O 1
ATOM 1324 N N . MET A 1 167 ? 0.922 -4.245 -5.639 1.00 84.62 167 MET A N 1
ATOM 1325 C CA . MET A 1 167 ? 0.767 -2.792 -5.490 1.00 84.62 167 MET A CA 1
ATOM 1326 C C . MET A 1 167 ? -0.694 -2.361 -5.664 1.00 84.62 167 MET A C 1
ATOM 1328 O O . MET A 1 167 ? -1.196 -1.529 -4.904 1.00 84.62 167 MET A O 1
ATOM 1332 N N . THR A 1 168 ? -1.416 -2.996 -6.587 1.00 87.75 168 THR A N 1
ATOM 1333 C CA . THR A 1 168 ? -2.856 -2.813 -6.750 1.00 87.75 168 THR A CA 1
ATOM 1334 C C . THR A 1 168 ? -3.632 -3.180 -5.493 1.00 87.75 168 THR A C 1
ATOM 1336 O O . THR A 1 168 ? -4.433 -2.374 -5.015 1.00 87.75 168 THR A O 1
ATOM 1339 N N . ILE A 1 169 ? -3.381 -4.355 -4.911 1.00 90.88 169 ILE A N 1
ATOM 1340 C CA . ILE A 1 169 ? -4.045 -4.788 -3.673 1.00 90.88 169 ILE A CA 1
ATOM 1341 C C . ILE A 1 169 ? -3.743 -3.816 -2.529 1.00 90.88 169 ILE A C 1
ATOM 1343 O O . ILE A 1 169 ? -4.652 -3.472 -1.768 1.00 90.88 169 ILE A O 1
ATOM 1347 N N . ILE A 1 170 ? -2.503 -3.335 -2.415 1.00 87.50 170 ILE A N 1
ATOM 1348 C CA . ILE A 1 170 ? -2.101 -2.345 -1.407 1.00 87.50 170 ILE A CA 1
ATOM 1349 C C . ILE A 1 170 ? -2.924 -1.060 -1.582 1.00 87.50 170 ILE A C 1
ATOM 1351 O O . ILE A 1 170 ? -3.543 -0.603 -0.616 1.00 87.50 170 ILE A O 1
ATOM 1355 N N . GLY A 1 171 ? -3.016 -0.521 -2.801 1.00 85.56 171 GLY A N 1
ATOM 1356 C CA . GLY A 1 171 ? -3.786 0.696 -3.070 1.00 85.56 171 GLY A CA 1
ATOM 1357 C C . GLY A 1 171 ? -5.285 0.546 -2.830 1.00 85.56 171 GLY A C 1
ATOM 1358 O O . GLY A 1 171 ? -5.890 1.366 -2.130 1.00 85.56 171 GLY A O 1
ATOM 1359 N N . PHE A 1 172 ? -5.884 -0.550 -3.298 1.00 88.12 172 PHE A N 1
ATOM 1360 C CA . PHE A 1 172 ? -7.295 -0.839 -3.038 1.00 88.12 172 PHE A CA 1
ATOM 1361 C C . PHE A 1 172 ? -7.585 -1.052 -1.555 1.00 88.12 172 PHE A C 1
ATOM 1363 O O . PHE A 1 172 ? -8.608 -0.564 -1.069 1.00 88.12 172 PHE A O 1
ATOM 1370 N N . SER A 1 173 ? -6.701 -1.730 -0.821 1.00 88.94 173 SER A N 1
ATOM 1371 C CA . SER A 1 173 ? -6.837 -1.897 0.630 1.00 88.94 173 SER A CA 1
ATOM 1372 C C . SER A 1 173 ? -6.875 -0.533 1.305 1.00 88.94 173 SER A C 1
ATOM 1374 O O . SER A 1 173 ? -7.781 -0.247 2.085 1.00 88.94 173 SER A O 1
ATOM 1376 N N . PHE A 1 174 ? -5.960 0.353 0.922 1.00 82.94 174 PHE A N 1
ATOM 1377 C CA . PHE A 1 174 ? -5.867 1.693 1.476 1.00 82.94 174 PHE A CA 1
ATOM 1378 C C . PHE A 1 174 ? -7.121 2.541 1.202 1.00 82.94 174 PHE A C 1
ATOM 1380 O O . PHE A 1 174 ? -7.671 3.153 2.119 1.00 82.94 174 PHE A O 1
ATOM 1387 N N . GLY A 1 175 ? -7.646 2.511 -0.028 1.00 84.12 175 GLY A N 1
ATOM 1388 C CA . GLY A 1 175 ? -8.902 3.190 -0.380 1.00 84.12 175 GLY A CA 1
ATOM 1389 C C . GLY A 1 175 ? -10.124 2.596 0.325 1.00 84.12 175 GLY A C 1
ATOM 1390 O O . GLY A 1 175 ? -11.017 3.324 0.773 1.00 84.12 175 GLY A O 1
ATOM 1391 N N . SER A 1 176 ? -10.144 1.273 0.498 1.00 88.62 176 SER A N 1
ATOM 1392 C CA . SER A 1 176 ? -11.265 0.539 1.096 1.00 88.62 176 SER A CA 1
ATOM 1393 C C . SER A 1 176 ? -11.453 0.821 2.585 1.00 88.62 176 SER A C 1
ATOM 1395 O O . SER A 1 176 ? -12.566 0.664 3.090 1.00 88.62 176 SER A O 1
ATOM 1397 N N . ILE A 1 177 ? -10.420 1.309 3.286 1.00 86.19 177 ILE A N 1
ATOM 1398 C CA . ILE A 1 177 ? -10.515 1.739 4.695 1.00 86.19 177 ILE A CA 1
ATOM 1399 C C . ILE A 1 177 ? -11.649 2.757 4.885 1.00 86.19 177 ILE A C 1
ATOM 1401 O O . ILE A 1 177 ? -12.299 2.758 5.926 1.00 86.19 177 ILE A O 1
ATOM 1405 N N . SER A 1 178 ? -11.942 3.589 3.882 1.00 84.06 178 SER A N 1
ATOM 1406 C CA . SER A 1 178 ? -13.008 4.599 3.936 1.00 84.06 178 SER A CA 1
ATOM 1407 C C . SER A 1 178 ? -14.437 4.029 3.875 1.00 84.06 178 SER A C 1
ATOM 1409 O O . SER A 1 178 ? -15.377 4.668 4.362 1.00 84.06 178 SER A O 1
ATOM 1411 N N . ILE A 1 179 ? -14.624 2.825 3.318 1.00 85.50 179 ILE A N 1
ATOM 1412 C CA . ILE A 1 179 ? -15.942 2.244 3.009 1.00 85.50 179 ILE A CA 1
ATOM 1413 C C . ILE A 1 179 ? -16.782 2.008 4.276 1.00 85.50 179 ILE A C 1
ATOM 1415 O O . ILE A 1 179 ? -17.929 2.470 4.313 1.00 85.50 179 ILE A O 1
ATOM 1419 N N . PRO A 1 180 ? -16.263 1.380 5.354 1.00 83.50 180 PRO A N 1
ATOM 1420 C CA . PRO A 1 180 ? -17.024 1.209 6.593 1.00 83.50 180 PRO A CA 1
ATOM 1421 C C . PRO A 1 180 ? -17.536 2.534 7.180 1.00 83.50 180 PRO A C 1
ATOM 1423 O O . PRO A 1 180 ? -18.652 2.598 7.703 1.00 83.50 180 PRO A O 1
ATOM 1426 N N . PHE A 1 181 ? -16.770 3.621 7.039 1.00 80.62 181 PHE A N 1
ATOM 1427 C CA . PHE A 1 181 ? -17.163 4.947 7.522 1.00 80.62 181 PHE A CA 1
ATOM 1428 C C . PHE A 1 181 ? -18.224 5.615 6.632 1.00 80.62 181 PHE A C 1
ATOM 1430 O O . PHE A 1 181 ? -19.137 6.271 7.146 1.00 80.62 181 PHE A O 1
ATOM 1437 N N . LEU A 1 182 ? -18.164 5.413 5.311 1.00 79.94 182 LEU A N 1
ATOM 1438 C CA . LEU A 1 182 ? -19.215 5.840 4.376 1.00 79.94 182 LEU A CA 1
ATOM 1439 C C . LEU A 1 182 ? -20.550 5.150 4.670 1.00 79.94 182 LEU A C 1
ATOM 1441 O O . LEU A 1 182 ? -21.595 5.807 4.701 1.00 79.94 182 LEU A O 1
ATOM 1445 N N . LEU A 1 183 ? -20.516 3.840 4.924 1.00 78.25 183 LEU A N 1
ATOM 1446 C CA . LEU A 1 183 ? -21.707 3.038 5.209 1.00 78.25 183 LEU A CA 1
ATOM 1447 C C . LEU A 1 183 ? -22.328 3.388 6.569 1.00 78.25 183 LEU A C 1
ATOM 1449 O O . LEU A 1 183 ? -23.552 3.512 6.669 1.00 78.25 183 LEU A O 1
ATOM 1453 N N . LYS A 1 184 ? -21.506 3.638 7.599 1.00 73.50 184 LYS A N 1
ATOM 1454 C CA . LYS A 1 184 ? -21.979 4.082 8.923 1.00 73.50 184 LYS A CA 1
ATOM 1455 C C . LYS A 1 184 ? -22.732 5.417 8.854 1.00 73.50 184 LYS A C 1
ATOM 1457 O O . LYS A 1 184 ? -23.807 5.546 9.437 1.00 73.50 184 LYS A O 1
ATOM 1462 N N . ASN A 1 185 ? -22.225 6.382 8.082 1.00 62.25 185 ASN A N 1
ATOM 1463 C CA . ASN A 1 185 ? -22.882 7.682 7.897 1.00 62.25 185 ASN A CA 1
ATOM 1464 C C . ASN A 1 185 ? -24.211 7.603 7.127 1.00 62.25 185 ASN A C 1
ATOM 1466 O O . ASN A 1 185 ? -25.065 8.471 7.304 1.00 62.25 185 ASN A O 1
ATOM 1470 N N . ARG A 1 186 ? -24.419 6.581 6.282 1.00 57.81 186 ARG A N 1
ATOM 1471 C CA . ARG A 1 186 ? -25.718 6.360 5.621 1.00 57.81 186 ARG A CA 1
ATOM 1472 C C . ARG A 1 186 ? -26.765 5.805 6.586 1.00 57.81 186 ARG A C 1
ATOM 1474 O O . ARG A 1 186 ? -27.873 6.327 6.607 1.00 57.81 186 ARG A O 1
ATOM 1481 N N . LYS A 1 187 ? -26.414 4.815 7.417 1.00 57.16 187 LYS A N 1
ATOM 1482 C CA . LYS A 1 187 ? -27.355 4.226 8.393 1.00 57.16 187 LYS A CA 1
ATOM 1483 C C . LYS A 1 187 ? -27.864 5.249 9.415 1.00 57.16 187 LYS A C 1
ATOM 1485 O O . LYS A 1 187 ? -29.051 5.271 9.706 1.00 57.16 187 LYS A O 1
ATOM 1490 N N . SER A 1 188 ? -26.998 6.156 9.877 1.00 51.50 188 SER A N 1
ATOM 1491 C CA . SER A 1 188 ? -27.394 7.244 10.788 1.00 51.50 188 SER A CA 1
ATOM 1492 C C . SER A 1 188 ? -28.421 8.213 10.187 1.00 51.50 188 SER A C 1
ATOM 1494 O O . SER A 1 188 ? -29.203 8.777 10.940 1.00 51.50 188 SER A O 1
ATOM 1496 N N . LYS A 1 189 ? -28.443 8.415 8.862 1.00 47.75 189 LYS A N 1
ATOM 1497 C CA . LYS A 1 189 ? -29.419 9.305 8.209 1.00 47.75 189 LYS A CA 1
ATOM 1498 C C . LYS A 1 189 ? -30.779 8.654 7.978 1.00 47.75 189 LYS A C 1
ATOM 1500 O O . LYS A 1 189 ? -31.781 9.357 8.036 1.00 47.75 189 LYS A O 1
ATOM 1505 N N . ILE A 1 190 ? -30.805 7.346 7.728 1.00 50.44 190 ILE A N 1
ATOM 1506 C CA . ILE A 1 190 ? -32.046 6.601 7.469 1.00 50.44 190 ILE A CA 1
ATOM 1507 C C . ILE A 1 190 ? -32.914 6.559 8.736 1.00 50.44 190 ILE A C 1
ATOM 1509 O O . ILE A 1 190 ? -34.106 6.821 8.647 1.00 50.44 190 ILE A O 1
ATOM 1513 N N . ASN A 1 191 ? -32.312 6.380 9.919 1.00 39.03 191 ASN A N 1
ATOM 1514 C CA . ASN A 1 191 ? -33.064 6.385 11.182 1.00 39.03 191 ASN A CA 1
ATOM 1515 C C . ASN A 1 191 ? -33.708 7.743 11.519 1.00 39.03 191 ASN A C 1
ATOM 1517 O O . ASN A 1 191 ? -34.781 7.776 12.103 1.00 39.03 191 ASN A O 1
ATOM 1521 N N . ILE A 1 192 ? -33.101 8.862 11.108 1.00 41.88 192 ILE A N 1
ATOM 1522 C CA . ILE A 1 192 ? -33.660 10.204 11.359 1.00 41.88 192 ILE A CA 1
ATOM 1523 C C . ILE A 1 192 ? -34.855 10.486 10.435 1.00 41.88 192 ILE A C 1
ATOM 1525 O O . ILE A 1 192 ? -35.720 11.285 10.766 1.00 41.88 192 ILE A O 1
ATOM 1529 N N . THR A 1 193 ? -34.930 9.835 9.270 1.00 41.69 193 THR A N 1
ATOM 1530 C CA . THR A 1 193 ? -36.050 10.044 8.335 1.00 41.69 193 THR A CA 1
ATOM 1531 C C . THR A 1 193 ? -37.275 9.204 8.692 1.00 41.69 193 THR A C 1
ATOM 1533 O O . THR A 1 193 ? -38.388 9.596 8.360 1.00 41.69 193 THR A O 1
ATOM 1536 N N . THR A 1 194 ? -37.095 8.091 9.406 1.00 45.69 194 THR A N 1
ATOM 1537 C CA . THR A 1 194 ? -38.193 7.235 9.880 1.00 45.69 194 THR A CA 1
ATOM 1538 C C . THR A 1 194 ? -38.857 7.725 11.170 1.00 45.69 194 THR A C 1
ATOM 1540 O O . THR A 1 194 ? -40.002 7.371 11.409 1.00 45.69 194 THR A O 1
ATOM 1543 N N . GLU A 1 195 ? -38.196 8.559 11.979 1.00 43.78 195 GLU A N 1
ATOM 1544 C CA . GLU A 1 195 ? -38.758 9.072 13.247 1.00 43.78 195 GLU A CA 1
ATOM 1545 C C . GLU A 1 195 ? -39.524 10.406 13.112 1.00 43.78 195 GLU A C 1
ATOM 1547 O O . GLU A 1 195 ? -40.101 10.879 14.082 1.00 43.78 195 GLU A O 1
ATOM 1552 N N . VAL A 1 196 ? -39.576 11.021 11.922 1.00 49.03 196 VAL A N 1
ATOM 1553 C CA . VAL A 1 196 ? -40.243 12.329 11.697 1.00 49.03 196 VAL A CA 1
ATOM 1554 C C . VAL A 1 196 ? -41.608 12.178 10.991 1.00 49.03 196 VAL A C 1
ATOM 1556 O O . VAL A 1 196 ? -42.171 13.145 10.491 1.00 49.03 196 VAL A O 1
ATOM 1559 N N . THR A 1 197 ? -42.171 10.966 10.931 1.00 46.94 197 THR A N 1
ATOM 1560 C CA . THR A 1 197 ? -43.466 10.693 10.260 1.00 46.94 197 THR A CA 1
ATOM 1561 C C . THR A 1 197 ? -44.459 9.892 11.108 1.00 46.94 197 THR A C 1
ATOM 1563 O O . THR A 1 197 ? -45.221 9.087 10.575 1.00 46.94 197 THR A O 1
ATOM 1566 N N . THR A 1 198 ? -44.496 10.138 12.418 1.00 42.62 198 THR A N 1
ATOM 1567 C CA . THR A 1 198 ? -45.578 9.659 13.298 1.00 42.62 198 THR A CA 1
ATOM 1568 C C . THR A 1 198 ? -46.120 10.784 14.151 1.00 42.62 198 THR A C 1
ATOM 1570 O O . THR A 1 198 ? -45.279 11.435 14.811 1.00 42.62 198 THR A O 1
#

Secondary structure (DSSP, 8-state):
-HHHHHHHHHHHHHHHHHHHHHHHTT---TTS-----SHHHHHTTTHHHHHHHHHHHHHHHHGGGSHHHHHHHHHHHHHHHHHHHHHHH-TTSSS-HHHHHHHHHHHHHHHHHHHHHHHHHTS-TTHHHHHHHHHHHHHHHHHHHHHHHHTTTS-HHHHHHHHHHHHHHHHHHHHHTTHHHHHHHHHHHHHHHHSS--

Organism: NCBI:txid1808955

pLDDT: mean 76.39, std 13.22, range [39.03, 93.25]

Foldseek 3Di:
DLVLLVLQLCLLQLQLCVLVCCCVPVVDQPQAAEADDDPSSVVNLCSLVSLLSLLVVCCVVVPPLLVVLSVLLNQLSVQQSVQSVCSNVVRVDPDSSCLVSNLVSLVSQLVSLVSNLVSLVVPDDLSPQLNVLSVQLNVLSVCLNCLVVCPVVDDSVPSSVSNSNSSSSNSNSRSCSSVSVNVVVVVVVVVVVVVPPD

Radius of gyration: 18.31 Å; chains: 1; bounding box: 69×31×42 Å

Sequence (198 aa):
MKTLYWLSLLAGTLWGSKPLYDWLILKREIHIGYQPSGFFDHIEFIFPVLCLSVLYLLGSTFKKQLTFSITILTIGLLLNSIFYYIETFHSLSSIPYGHLFLLPSTAFLFTGAVSLAFQLYKLKEVAKAVFYIGIVFSVSTGLLCLLPLAVIFLSESVVTPLTASIMTIIGFSFGSISIPFLLKNRKSKINITTEVTT